Protein AF-A0AA38CTS1-F1 (afdb_monomer)

Organism: NCBI:txid1930061

Structure (mmCIF, N/CA/C/O backbone):
data_AF-A0AA38CTS1-F1
#
_entry.id   AF-A0AA38CTS1-F1
#
loop_
_atom_site.group_PDB
_atom_site.id
_atom_site.type_symbol
_atom_site.label_atom_id
_atom_site.label_alt_id
_atom_site.label_comp_id
_atom_site.label_asym_id
_atom_site.label_entity_id
_atom_site.label_seq_id
_atom_site.pdbx_PDB_ins_code
_atom_site.Cartn_x
_atom_site.Cartn_y
_atom_site.Cartn_z
_atom_site.occupancy
_atom_site.B_iso_or_equiv
_atom_site.auth_seq_id
_atom_site.auth_comp_id
_atom_site.auth_asym_id
_atom_site.auth_atom_id
_atom_site.pdbx_PDB_model_num
ATOM 1 N N . MET A 1 1 ? 9.217 -15.778 -3.874 1.00 86.75 1 MET A N 1
ATOM 2 C CA . MET A 1 1 ? 8.413 -16.528 -4.868 1.00 86.75 1 MET A CA 1
ATOM 3 C C . MET A 1 1 ? 8.295 -18.004 -4.497 1.00 86.75 1 MET A C 1
ATOM 5 O O . MET A 1 1 ? 7.186 -18.413 -4.206 1.00 86.75 1 MET A O 1
ATOM 9 N N . ILE A 1 2 ? 9.388 -18.784 -4.421 1.00 92.94 2 ILE A N 1
ATOM 10 C CA . ILE A 1 2 ? 9.313 -20.224 -4.061 1.00 92.94 2 ILE A CA 1
ATOM 11 C C . ILE A 1 2 ? 8.673 -20.450 -2.687 1.00 92.94 2 ILE A C 1
ATOM 13 O O . ILE A 1 2 ? 7.754 -21.249 -2.575 1.00 92.94 2 ILE A O 1
ATOM 17 N N . ALA A 1 3 ? 9.083 -19.683 -1.672 1.00 90.88 3 ALA A N 1
ATOM 18 C CA . ALA A 1 3 ? 8.465 -19.744 -0.345 1.00 90.88 3 ALA A CA 1
ATOM 19 C C . ALA A 1 3 ? 6.956 -19.429 -0.368 1.00 90.88 3 ALA A C 1
ATOM 21 O O . ALA A 1 3 ? 6.224 -19.900 0.478 1.00 90.88 3 ALA A O 1
ATOM 22 N N . PHE A 1 4 ? 6.460 -18.697 -1.369 1.00 90.12 4 PHE A N 1
ATOM 23 C CA . PHE A 1 4 ? 5.028 -18.426 -1.552 1.00 90.12 4 PHE A CA 1
ATOM 24 C C . PHE A 1 4 ? 4.331 -19.479 -2.441 1.00 90.12 4 PHE A C 1
ATOM 26 O O . PHE A 1 4 ? 3.241 -19.238 -2.947 1.00 90.12 4 PHE A O 1
ATOM 33 N N . GLY A 1 5 ? 4.969 -20.629 -2.687 1.00 91.31 5 GLY A N 1
ATOM 34 C CA . GLY A 1 5 ? 4.401 -21.755 -3.437 1.00 91.31 5 GLY A CA 1
ATOM 35 C C . GLY A 1 5 ? 4.641 -21.739 -4.951 1.00 91.31 5 GLY A C 1
ATOM 36 O O . GLY A 1 5 ? 4.197 -22.652 -5.643 1.00 91.31 5 GLY A O 1
ATOM 37 N N . ALA A 1 6 ? 5.353 -20.747 -5.499 1.00 94.19 6 ALA A N 1
ATOM 38 C CA . ALA A 1 6 ? 5.656 -20.725 -6.931 1.00 94.19 6 ALA A CA 1
ATOM 39 C C . ALA A 1 6 ? 6.706 -21.785 -7.304 1.00 94.19 6 ALA A C 1
ATOM 41 O O . ALA A 1 6 ? 7.784 -21.855 -6.710 1.00 94.19 6 ALA A O 1
ATOM 42 N N . THR A 1 7 ? 6.439 -22.561 -8.352 1.00 95.75 7 THR A N 1
ATOM 43 C CA . THR A 1 7 ? 7.409 -23.530 -8.877 1.00 95.75 7 THR A CA 1
ATOM 44 C C . THR A 1 7 ? 8.543 -22.830 -9.641 1.00 95.75 7 THR A C 1
ATOM 46 O O . THR A 1 7 ? 8.331 -21.777 -10.253 1.00 95.75 7 THR A O 1
ATOM 49 N N . PRO A 1 8 ? 9.750 -23.425 -9.711 1.00 96.25 8 PRO A N 1
ATOM 50 C CA . PRO A 1 8 ? 10.845 -22.880 -10.515 1.00 96.25 8 PRO A CA 1
ATOM 51 C C . PRO A 1 8 ? 10.484 -22.674 -11.993 1.00 96.25 8 PRO A C 1
ATOM 53 O O . PRO A 1 8 ? 10.958 -21.730 -12.622 1.00 96.25 8 PRO A O 1
ATOM 56 N N . THR A 1 9 ? 9.634 -23.537 -12.556 1.00 97.62 9 THR A N 1
ATOM 57 C CA . THR A 1 9 ? 9.163 -23.410 -13.941 1.00 97.62 9 THR A CA 1
ATOM 58 C C . THR A 1 9 ? 8.257 -22.197 -14.113 1.00 97.62 9 THR A C 1
ATOM 60 O O . THR A 1 9 ? 8.511 -21.401 -15.009 1.00 97.62 9 THR A O 1
ATOM 63 N N . GLN A 1 10 ? 7.286 -21.979 -13.218 1.00 96.56 10 GLN A N 1
ATOM 64 C CA . GLN A 1 10 ? 6.448 -20.774 -13.262 1.00 96.56 10 GLN A CA 1
ATOM 65 C C . GLN A 1 10 ? 7.288 -19.495 -13.182 1.00 96.56 10 GLN A C 1
ATOM 67 O O . GLN A 1 10 ? 7.040 -18.555 -13.932 1.00 96.56 10 GLN A O 1
ATOM 72 N N . ILE A 1 11 ? 8.312 -19.470 -12.324 1.00 96.12 11 ILE A N 1
ATOM 73 C CA . ILE A 1 11 ? 9.208 -18.314 -12.200 1.00 96.12 11 ILE A CA 1
ATOM 74 C C . ILE A 1 11 ? 9.957 -18.073 -13.516 1.00 96.12 11 ILE A C 1
ATOM 76 O O . ILE A 1 11 ? 9.912 -16.965 -14.036 1.00 96.12 11 ILE A O 1
ATOM 80 N N . ARG A 1 12 ? 10.598 -19.097 -14.092 1.00 95.56 12 ARG A N 1
ATOM 81 C CA . ARG A 1 12 ? 11.347 -18.950 -15.355 1.00 95.56 12 ARG A CA 1
ATOM 82 C C . ARG A 1 12 ? 10.470 -18.515 -16.528 1.00 95.56 12 ARG A C 1
ATOM 84 O O . ARG A 1 12 ? 10.938 -17.777 -17.387 1.00 95.56 12 ARG A O 1
ATOM 91 N N . THR A 1 13 ? 9.225 -18.980 -16.577 1.00 95.75 13 THR A N 1
ATOM 92 C CA . THR A 1 13 ? 8.314 -18.691 -17.689 1.00 95.75 13 THR A CA 1
ATOM 93 C C . THR A 1 13 ? 7.630 -17.332 -17.551 1.00 95.75 13 THR A C 1
ATOM 95 O O . THR A 1 13 ? 7.391 -16.673 -18.560 1.00 95.75 13 THR A O 1
ATOM 98 N N . HIS A 1 14 ? 7.306 -16.899 -16.328 1.00 94.75 14 HIS A N 1
ATOM 99 C CA . HIS A 1 14 ? 6.425 -15.744 -16.111 1.00 94.75 14 HIS A CA 1
ATOM 100 C C . HIS A 1 14 ? 7.088 -14.545 -15.425 1.00 94.75 14 HIS A C 1
ATOM 102 O O . HIS A 1 14 ? 6.541 -13.446 -15.499 1.00 94.75 14 HIS A O 1
ATOM 108 N N . LEU A 1 15 ? 8.250 -14.707 -14.782 1.00 95.38 15 LEU A N 1
ATOM 109 C CA . LEU A 1 15 ? 8.948 -13.612 -14.109 1.00 95.38 15 LEU A CA 1
ATOM 110 C C . LEU A 1 15 ? 10.153 -13.147 -14.929 1.00 95.38 15 LEU A C 1
ATOM 112 O O . LEU A 1 15 ? 11.099 -13.893 -15.160 1.00 95.38 15 LEU A O 1
ATOM 116 N N . THR A 1 16 ? 10.150 -11.872 -15.309 1.00 95.38 16 THR A N 1
ATOM 117 C CA . THR A 1 16 ? 11.357 -11.171 -15.762 1.00 95.38 16 THR A CA 1
ATOM 118 C C . THR A 1 16 ? 11.847 -10.296 -14.612 1.00 95.38 16 THR A C 1
ATOM 120 O O . THR A 1 16 ? 11.123 -9.407 -14.174 1.00 95.38 16 THR A O 1
ATOM 123 N N . TYR A 1 17 ? 13.053 -10.562 -14.108 1.00 94.81 17 TYR A N 1
ATOM 124 C CA . TYR A 1 17 ? 13.694 -9.761 -13.064 1.00 94.81 17 TYR A CA 1
ATOM 125 C C . TYR A 1 17 ? 14.844 -8.956 -13.669 1.00 94.81 17 TYR A C 1
ATOM 127 O O . TYR A 1 17 ? 15.691 -9.516 -14.364 1.00 94.81 17 TYR A O 1
ATOM 135 N N . ILE A 1 18 ? 14.860 -7.651 -13.407 1.00 92.56 18 ILE A N 1
ATOM 136 C CA . ILE A 1 18 ? 15.876 -6.715 -13.894 1.00 92.56 18 ILE A CA 1
ATOM 137 C C . ILE A 1 18 ? 16.345 -5.894 -12.698 1.00 92.56 18 ILE A C 1
ATOM 139 O O . ILE A 1 18 ? 15.523 -5.366 -11.952 1.00 92.56 18 ILE A O 1
ATOM 143 N N . ARG A 1 19 ? 17.664 -5.792 -12.523 1.00 91.12 19 ARG A N 1
ATOM 144 C CA . ARG A 1 19 ? 18.303 -4.924 -11.532 1.00 91.12 19 ARG A CA 1
ATOM 145 C C . ARG A 1 19 ? 19.107 -3.864 -12.287 1.00 91.12 19 ARG A C 1
ATOM 147 O O . ARG A 1 19 ? 20.246 -4.148 -12.641 1.00 91.12 19 ARG A O 1
ATOM 154 N N . PRO A 1 20 ? 18.517 -2.701 -12.601 1.00 85.94 20 PRO A N 1
ATOM 155 C CA . PRO A 1 20 ? 19.258 -1.636 -13.259 1.00 85.94 20 PRO A CA 1
ATOM 156 C C . PRO A 1 20 ? 20.294 -1.056 -12.291 1.00 85.94 20 PRO A C 1
ATOM 158 O O . PRO A 1 20 ? 19.985 -0.805 -11.126 1.00 85.94 20 PRO A O 1
ATOM 161 N N . GLU A 1 21 ? 21.517 -0.846 -12.771 1.00 86.06 21 GLU A N 1
ATOM 162 C CA . GLU A 1 21 ? 22.600 -0.190 -12.016 1.00 86.06 21 GLU A CA 1
ATOM 163 C C . GLU A 1 21 ? 22.803 1.272 -12.447 1.00 86.06 21 GLU A C 1
ATOM 165 O O . GLU A 1 21 ? 23.558 2.017 -11.830 1.00 86.06 21 GLU A O 1
ATOM 170 N N . SER A 1 22 ? 22.136 1.699 -13.520 1.00 87.44 22 SER A N 1
ATOM 171 C CA . SER A 1 22 ? 22.263 3.022 -14.131 1.00 87.44 22 SER A CA 1
ATOM 172 C C . SER A 1 22 ? 20.936 3.466 -14.740 1.00 87.44 22 SER A C 1
ATOM 174 O O . SER A 1 22 ? 20.000 2.675 -14.867 1.00 87.44 22 SER A O 1
ATOM 176 N N . SER A 1 23 ? 20.856 4.743 -15.126 1.00 87.69 23 SER A N 1
ATOM 177 C CA . SER A 1 23 ? 19.696 5.281 -15.839 1.00 87.69 23 SER A CA 1
ATOM 178 C C . SER A 1 23 ? 19.356 4.423 -17.067 1.00 87.69 23 SER A C 1
ATOM 180 O O . SER A 1 23 ? 20.262 4.124 -17.847 1.00 87.69 23 SER A O 1
ATOM 182 N N . PRO A 1 24 ? 18.068 4.121 -17.334 1.00 85.44 24 PRO A N 1
ATOM 183 C CA . PRO A 1 24 ? 17.653 3.434 -18.562 1.00 85.44 24 PRO A CA 1
ATOM 184 C C . PRO A 1 24 ? 17.958 4.235 -19.841 1.00 85.44 24 PRO A C 1
ATOM 186 O O . PRO A 1 24 ? 17.848 3.706 -20.945 1.00 85.44 24 PRO A O 1
ATOM 189 N N . TYR A 1 25 ? 18.328 5.511 -19.695 1.00 84.94 25 TYR A N 1
ATOM 190 C CA . TYR A 1 25 ? 18.724 6.400 -20.787 1.00 84.94 25 TYR A CA 1
ATOM 191 C C . TYR A 1 25 ? 20.231 6.625 -20.881 1.00 84.94 25 TYR A C 1
ATOM 193 O O . TYR A 1 25 ? 20.682 7.400 -21.722 1.00 84.94 25 TYR A O 1
ATOM 201 N N . ALA A 1 26 ? 21.025 5.947 -20.050 1.00 87.62 26 ALA A N 1
ATOM 202 C CA . ALA A 1 26 ? 22.451 5.847 -20.304 1.00 87.62 26 ALA A CA 1
ATOM 203 C C . ALA A 1 26 ? 22.671 5.161 -21.661 1.00 87.62 26 ALA A C 1
ATOM 205 O O . ALA A 1 26 ? 21.968 4.209 -22.005 1.00 87.62 26 ALA A O 1
ATOM 206 N N . PHE A 1 27 ? 23.662 5.621 -22.427 1.00 87.50 27 PHE A N 1
ATOM 207 C CA . PHE A 1 27 ? 23.950 5.089 -23.765 1.00 87.50 27 PHE A CA 1
ATOM 208 C C . PHE A 1 27 ? 24.131 3.560 -23.770 1.00 87.50 27 PHE A C 1
ATOM 210 O O . PHE A 1 27 ? 23.666 2.880 -24.680 1.00 87.50 27 PHE A O 1
ATOM 217 N N . THR A 1 28 ? 24.750 3.017 -22.719 1.00 89.38 28 THR A N 1
ATOM 218 C CA . THR A 1 28 ? 24.963 1.574 -22.537 1.00 89.38 28 THR A CA 1
ATOM 219 C C . THR A 1 28 ? 23.671 0.798 -22.273 1.00 89.38 28 THR A C 1
ATOM 221 O O . THR A 1 28 ? 23.566 -0.356 -22.678 1.00 89.38 28 THR A O 1
ATOM 224 N N . GLU A 1 29 ? 22.676 1.427 -21.644 1.00 91.06 29 GLU A N 1
ATOM 225 C CA . GLU A 1 29 ? 21.404 0.799 -21.259 1.00 91.06 29 GLU A CA 1
ATOM 226 C C . GLU A 1 29 ? 20.303 0.983 -22.311 1.00 91.06 29 GLU A C 1
ATOM 228 O O 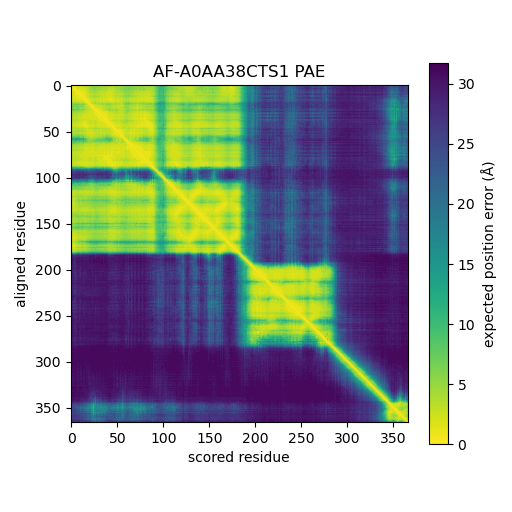. GLU A 1 29 ? 19.347 0.205 -22.354 1.00 91.06 29 GLU A O 1
ATOM 233 N N . ALA A 1 30 ? 20.435 1.975 -23.198 1.00 88.50 30 ALA A N 1
ATOM 234 C CA . ALA A 1 30 ? 19.410 2.328 -24.177 1.00 88.50 30 ALA A CA 1
ATOM 235 C C . ALA A 1 30 ? 18.930 1.138 -25.044 1.00 88.50 30 ALA A C 1
ATOM 237 O O . ALA A 1 30 ? 17.712 0.993 -25.213 1.00 88.50 30 ALA A O 1
ATOM 238 N N . PRO A 1 31 ? 19.800 0.230 -25.545 1.00 91.94 31 PRO A N 1
ATOM 239 C CA . PRO A 1 31 ? 19.341 -0.949 -26.282 1.00 91.94 31 PRO A CA 1
ATOM 240 C C . PRO A 1 31 ? 18.514 -1.911 -25.418 1.00 91.94 31 PRO A C 1
ATOM 242 O O . PRO A 1 31 ? 17.471 -2.401 -25.857 1.00 91.94 31 PRO A O 1
ATOM 245 N N . ALA A 1 32 ? 18.943 -2.164 -24.178 1.00 92.25 32 ALA A N 1
ATOM 246 C CA . ALA A 1 32 ? 18.231 -3.040 -23.249 1.00 92.25 32 ALA A CA 1
ATOM 247 C C . ALA A 1 32 ? 16.870 -2.446 -22.860 1.00 92.25 32 ALA A C 1
ATOM 249 O O . ALA A 1 32 ? 15.860 -3.155 -22.851 1.00 92.25 32 ALA A O 1
ATOM 250 N N . TRP A 1 33 ? 16.822 -1.134 -22.629 1.00 93.44 33 TRP A N 1
ATOM 251 C CA . TRP A 1 33 ? 15.591 -0.405 -22.354 1.00 93.44 33 TRP A CA 1
ATOM 252 C C . TRP A 1 33 ? 14.613 -0.450 -23.532 1.00 93.44 33 TRP A C 1
ATOM 254 O O . TRP A 1 33 ? 13.444 -0.798 -23.355 1.00 93.44 33 TRP A O 1
ATOM 264 N N . LYS A 1 34 ? 15.092 -0.196 -24.757 1.00 93.94 34 LYS A N 1
ATOM 265 C CA . LYS A 1 34 ? 14.292 -0.311 -25.987 1.00 93.94 34 LYS A CA 1
ATOM 266 C C . LYS A 1 34 ? 13.715 -1.719 -26.149 1.00 93.94 34 LYS A C 1
ATOM 268 O O . LYS A 1 34 ? 12.523 -1.865 -26.418 1.00 93.94 34 LYS A O 1
ATOM 273 N N . ASN A 1 35 ? 14.532 -2.748 -25.928 1.00 94.25 35 ASN A N 1
ATOM 274 C CA . ASN A 1 35 ? 14.098 -4.144 -25.993 1.00 94.25 35 ASN A CA 1
ATOM 275 C C . ASN A 1 35 ? 13.053 -4.479 -24.923 1.00 94.25 35 ASN A C 1
ATOM 277 O O . ASN A 1 35 ? 12.093 -5.194 -25.207 1.00 94.25 35 ASN A O 1
ATOM 281 N N . LEU A 1 36 ? 13.198 -3.950 -23.705 1.00 94.25 36 LEU A N 1
ATOM 282 C CA . LEU A 1 36 ? 12.212 -4.129 -22.641 1.00 94.25 36 LEU A CA 1
ATOM 283 C C . LEU A 1 36 ? 10.866 -3.488 -23.005 1.00 94.25 36 LEU A C 1
ATOM 285 O O . LEU A 1 36 ? 9.827 -4.130 -22.857 1.00 94.25 36 LEU A O 1
ATOM 289 N N . LEU A 1 37 ? 10.885 -2.255 -23.520 1.00 95.81 37 LEU A N 1
ATOM 290 C CA . LEU A 1 37 ? 9.682 -1.523 -23.925 1.00 95.81 37 LEU A CA 1
ATOM 291 C C . LEU A 1 37 ? 8.959 -2.153 -25.124 1.00 95.81 37 LEU A C 1
ATOM 293 O O . LEU A 1 37 ? 7.770 -1.902 -25.308 1.00 95.81 37 LEU A O 1
ATOM 297 N N . ALA A 1 38 ? 9.648 -2.962 -25.932 1.00 96.19 38 ALA A N 1
ATOM 298 C CA . ALA A 1 38 ? 9.055 -3.686 -27.056 1.00 96.19 38 ALA A CA 1
ATOM 299 C C . ALA A 1 38 ? 8.282 -4.953 -26.636 1.00 96.19 38 ALA A C 1
ATOM 301 O O . ALA A 1 38 ? 7.599 -5.563 -27.460 1.00 96.19 38 ALA A O 1
ATOM 302 N N . ARG A 1 39 ? 8.384 -5.371 -25.369 1.00 95.62 39 ARG A N 1
ATOM 303 C CA . ARG A 1 39 ? 7.691 -6.549 -24.831 1.00 95.62 39 ARG A CA 1
ATOM 304 C C . ARG A 1 39 ? 6.365 -6.161 -24.186 1.00 95.62 39 ARG A C 1
ATOM 306 O O . ARG A 1 39 ? 6.176 -5.031 -23.750 1.00 95.62 39 ARG A O 1
ATOM 313 N N . THR A 1 40 ? 5.462 -7.129 -24.061 1.00 96.56 40 THR A N 1
ATOM 314 C CA . THR A 1 40 ? 4.216 -6.970 -23.302 1.00 96.56 40 THR A CA 1
ATOM 315 C C . THR A 1 40 ? 4.328 -7.593 -21.919 1.00 96.56 40 THR A C 1
ATOM 317 O O . THR A 1 40 ? 4.836 -8.708 -21.787 1.00 96.56 40 THR A O 1
ATOM 320 N N . PHE A 1 41 ? 3.779 -6.919 -20.913 1.00 97.19 41 PHE A N 1
ATOM 321 C CA . PHE A 1 41 ? 3.660 -7.442 -19.553 1.00 97.19 41 PHE A CA 1
ATOM 322 C C . PHE A 1 41 ? 2.257 -7.171 -19.014 1.00 97.19 41 PHE A C 1
ATOM 324 O O . PHE A 1 41 ? 1.624 -6.188 -19.384 1.00 97.19 41 PHE A O 1
ATOM 331 N N . THR A 1 42 ? 1.777 -8.028 -18.116 1.00 97.38 42 THR A N 1
ATOM 332 C CA . THR A 1 42 ? 0.508 -7.788 -17.411 1.00 97.38 42 THR A CA 1
ATOM 333 C C . THR A 1 42 ? 0.707 -6.806 -16.258 1.00 97.38 42 THR A C 1
ATOM 335 O O . THR A 1 42 ? -0.104 -5.907 -16.048 1.00 97.38 42 THR A O 1
ATOM 338 N N . VAL A 1 43 ? 1.811 -6.962 -15.522 1.00 97.56 43 VAL A N 1
ATOM 339 C CA . VAL A 1 43 ? 2.180 -6.129 -14.374 1.00 97.56 43 VAL A CA 1
ATOM 340 C C . VAL A 1 43 ? 3.679 -5.856 -14.417 1.00 97.56 43 VAL A C 1
ATOM 342 O O . VAL A 1 43 ? 4.465 -6.760 -14.698 1.00 97.56 43 VAL A O 1
ATOM 345 N N . VAL A 1 44 ? 4.070 -4.622 -14.110 1.00 97.69 44 VAL A N 1
ATOM 346 C CA . VAL A 1 44 ? 5.460 -4.221 -13.861 1.00 97.69 44 VAL A CA 1
ATOM 347 C C . VAL A 1 44 ? 5.534 -3.640 -12.456 1.00 97.69 44 VAL A C 1
ATOM 349 O O . VAL A 1 44 ? 4.740 -2.770 -12.112 1.00 97.69 44 VAL A O 1
ATOM 352 N N . VAL A 1 45 ? 6.483 -4.106 -11.646 1.00 97.00 45 VAL A N 1
ATOM 353 C CA . VAL A 1 45 ? 6.712 -3.598 -10.286 1.00 97.00 45 VAL A CA 1
ATOM 354 C C . VAL A 1 45 ? 8.045 -2.860 -10.260 1.00 97.00 45 VAL A C 1
ATOM 356 O O . VAL A 1 45 ? 9.080 -3.456 -10.546 1.00 97.00 45 VAL A O 1
ATOM 359 N N . LEU A 1 46 ? 8.014 -1.570 -9.929 1.00 94.94 46 LEU A N 1
ATOM 360 C CA . LEU A 1 46 ? 9.205 -0.773 -9.642 1.00 94.94 46 LEU A CA 1
ATOM 361 C C . LEU A 1 46 ? 9.407 -0.740 -8.126 1.00 94.94 46 LEU A C 1
ATOM 363 O O . LEU A 1 46 ? 8.714 -0.013 -7.410 1.00 94.94 46 LEU A O 1
ATOM 367 N N . ASP A 1 47 ? 10.329 -1.577 -7.661 1.00 92.38 47 ASP A N 1
ATOM 368 C CA . ASP A 1 47 ? 10.644 -1.774 -6.248 1.00 92.38 47 ASP A CA 1
ATOM 369 C C . ASP A 1 47 ? 11.707 -0.769 -5.785 1.00 92.38 47 ASP A C 1
ATOM 371 O O . ASP A 1 47 ? 12.902 -1.041 -5.864 1.00 92.38 47 ASP A O 1
ATOM 375 N N . GLY A 1 48 ? 11.266 0.432 -5.396 1.00 89.38 48 GLY A N 1
ATOM 376 C CA . GLY A 1 48 ? 12.149 1.520 -4.967 1.00 89.38 48 GLY A CA 1
ATOM 377 C C . GLY A 1 48 ? 12.076 2.751 -5.869 1.00 89.38 48 GLY A C 1
ATOM 378 O O . GLY A 1 48 ? 12.959 3.013 -6.683 1.00 89.38 48 GLY A O 1
ATOM 379 N N . VAL A 1 49 ? 11.035 3.570 -5.692 1.00 90.00 49 VAL A N 1
ATOM 380 C CA . VAL A 1 49 ? 10.884 4.852 -6.411 1.00 90.00 49 VAL A CA 1
ATOM 381 C C . VAL A 1 49 ? 12.033 5.820 -6.116 1.00 90.00 49 VAL A C 1
ATOM 383 O O . VAL A 1 49 ? 12.510 6.504 -7.017 1.00 90.00 49 VAL A O 1
ATOM 386 N N . THR A 1 50 ? 12.477 5.895 -4.861 1.00 86.06 50 THR A N 1
ATOM 387 C CA . THR A 1 50 ? 13.560 6.798 -4.440 1.00 86.06 50 THR A CA 1
ATOM 388 C C . THR A 1 50 ? 14.880 6.462 -5.129 1.00 86.06 50 THR A C 1
ATOM 390 O O . THR A 1 50 ? 15.526 7.361 -5.665 1.00 86.06 50 THR A O 1
ATOM 393 N N . ASP A 1 51 ? 15.244 5.181 -5.179 1.00 88.25 51 ASP A N 1
ATOM 394 C CA . ASP A 1 51 ? 16.481 4.738 -5.827 1.00 88.25 51 ASP A CA 1
ATOM 395 C C . ASP A 1 51 ? 16.399 4.920 -7.347 1.00 88.25 51 ASP A C 1
ATOM 397 O O . ASP A 1 51 ? 17.342 5.411 -7.969 1.00 88.25 51 ASP A O 1
ATOM 401 N N . ALA A 1 52 ? 15.237 4.631 -7.942 1.00 89.88 52 ALA A N 1
ATOM 402 C CA . ALA A 1 52 ? 14.995 4.857 -9.365 1.00 89.88 52 ALA A CA 1
ATOM 403 C C . ALA A 1 52 ? 15.082 6.344 -9.759 1.00 89.88 52 ALA A C 1
ATOM 405 O O . ALA A 1 52 ? 15.595 6.659 -10.832 1.00 89.88 52 ALA A O 1
ATOM 406 N N . LEU A 1 53 ? 14.612 7.262 -8.905 1.00 89.12 53 LEU A N 1
ATOM 407 C CA . LEU A 1 53 ? 14.797 8.707 -9.095 1.00 89.12 53 LEU A CA 1
ATOM 408 C C . LEU A 1 53 ? 16.284 9.083 -9.034 1.00 89.12 53 LEU A C 1
ATOM 410 O O . LEU A 1 53 ? 16.757 9.827 -9.890 1.00 89.12 53 LEU A O 1
ATOM 414 N N . GLY A 1 54 ? 17.034 8.519 -8.082 1.00 88.12 54 GLY A N 1
ATOM 415 C CA . GLY A 1 54 ? 18.479 8.728 -7.967 1.00 88.12 54 GLY A CA 1
ATOM 416 C C . GLY A 1 54 ? 19.246 8.288 -9.217 1.00 88.12 54 GLY A C 1
ATOM 417 O O . GLY A 1 54 ? 20.051 9.055 -9.742 1.00 88.12 54 GLY A O 1
ATOM 418 N N . GLN A 1 55 ? 18.937 7.106 -9.761 1.00 87.88 55 GLN A N 1
ATOM 419 C CA . GLN A 1 55 ? 19.514 6.628 -11.029 1.00 87.88 55 GLN A CA 1
ATOM 420 C C . GLN A 1 55 ? 19.174 7.538 -12.214 1.00 87.88 55 GLN A C 1
ATOM 422 O O . GLN A 1 55 ? 19.929 7.601 -13.181 1.00 87.88 55 GLN A O 1
ATOM 427 N N . PHE A 1 56 ? 18.052 8.253 -12.138 1.00 84.75 56 PHE A N 1
ATOM 428 C CA . PHE A 1 56 ? 17.619 9.217 -13.143 1.00 84.75 56 PHE A CA 1
ATOM 429 C C . PHE A 1 56 ? 18.267 10.601 -13.002 1.00 84.75 56 PHE A C 1
ATOM 431 O O . PHE A 1 56 ? 18.012 11.475 -13.826 1.00 84.75 56 PHE A O 1
ATOM 438 N N . GLY A 1 57 ? 19.057 10.828 -11.947 1.00 84.12 57 GLY A N 1
ATOM 439 C CA . GLY A 1 57 ? 19.556 12.157 -11.590 1.00 84.12 57 GLY A CA 1
ATOM 440 C C . GLY A 1 57 ? 18.459 13.116 -11.111 1.00 84.12 57 GLY A C 1
ATOM 441 O O . GLY A 1 57 ? 18.663 14.325 -11.127 1.00 84.12 57 GLY A O 1
ATOM 442 N N . ALA A 1 58 ? 17.297 12.592 -10.712 1.00 83.19 58 ALA A N 1
ATOM 443 C CA . ALA A 1 58 ? 16.133 13.366 -10.297 1.00 83.19 58 ALA A CA 1
ATOM 444 C C . ALA A 1 58 ? 16.116 13.602 -8.778 1.00 83.19 58 ALA A C 1
ATOM 446 O O . ALA A 1 58 ? 16.336 12.684 -7.980 1.00 83.19 58 ALA A O 1
ATOM 447 N N . GLY A 1 59 ? 15.776 14.823 -8.361 1.00 78.56 59 GLY A N 1
ATOM 448 C CA . GLY A 1 59 ? 15.558 15.156 -6.959 1.00 78.56 59 GLY A CA 1
ATOM 449 C C . GLY A 1 59 ? 14.326 14.453 -6.377 1.00 78.56 59 GLY A C 1
ATOM 450 O O . GLY A 1 59 ? 13.232 14.484 -6.933 1.00 78.56 59 GLY A O 1
ATOM 451 N N . THR A 1 60 ? 14.458 13.863 -5.187 1.00 73.38 60 THR A N 1
ATOM 452 C CA . THR A 1 60 ? 13.365 13.119 -4.519 1.00 73.38 60 THR A CA 1
ATOM 453 C C . THR A 1 60 ? 12.290 14.015 -3.892 1.00 73.38 60 THR A C 1
ATOM 455 O O . THR A 1 60 ? 11.247 13.526 -3.446 1.00 73.38 60 THR A O 1
ATOM 458 N N . LYS A 1 61 ? 12.540 15.329 -3.849 1.00 75.88 61 LYS A N 1
ATOM 459 C CA . LYS A 1 61 ? 11.634 16.367 -3.333 1.00 75.88 61 LYS A CA 1
ATOM 460 C C . LYS A 1 61 ? 11.225 17.389 -4.396 1.00 75.88 61 LYS A C 1
ATOM 462 O O . LYS A 1 61 ? 10.305 18.162 -4.137 1.00 75.88 61 LYS A O 1
ATOM 467 N N . GLU A 1 62 ? 11.870 17.361 -5.560 1.00 80.50 62 GLU A N 1
ATOM 468 C CA . GLU A 1 62 ? 11.646 18.312 -6.642 1.00 80.50 62 GLU A CA 1
ATOM 469 C C . GLU A 1 62 ? 10.487 17.828 -7.513 1.00 80.50 62 GLU A C 1
ATOM 471 O O . GLU A 1 62 ? 10.549 16.787 -8.170 1.00 80.50 62 GLU A O 1
ATOM 476 N N . ASN A 1 63 ? 9.380 18.567 -7.483 1.00 82.00 63 ASN A N 1
ATOM 477 C CA . ASN A 1 63 ? 8.135 18.141 -8.122 1.00 82.00 63 ASN A CA 1
ATOM 478 C C . ASN A 1 63 ? 8.269 17.985 -9.642 1.00 82.00 63 ASN A C 1
ATOM 480 O O . ASN A 1 63 ? 7.676 17.068 -10.214 1.00 82.00 63 ASN A O 1
ATOM 484 N N . ASP A 1 64 ? 9.048 18.858 -10.279 1.00 84.94 64 ASP A N 1
ATOM 485 C CA . ASP A 1 64 ? 9.259 18.844 -11.727 1.00 84.94 64 ASP A CA 1
ATOM 486 C C . ASP A 1 64 ? 10.112 17.650 -12.164 1.00 84.94 64 ASP A C 1
ATOM 488 O O . ASP A 1 64 ? 9.778 16.985 -13.152 1.00 84.94 64 ASP A O 1
ATOM 492 N N . ASP A 1 65 ? 11.136 17.303 -11.383 1.00 87.19 65 ASP A N 1
ATOM 493 C CA . ASP A 1 65 ? 11.960 16.114 -11.603 1.00 87.19 65 ASP A CA 1
ATOM 494 C C . ASP A 1 65 ? 11.130 14.838 -11.452 1.00 87.19 65 ASP A C 1
ATOM 496 O O . ASP A 1 65 ? 11.141 13.974 -12.330 1.00 87.19 65 ASP A O 1
ATOM 500 N N . ILE A 1 66 ? 10.325 14.749 -10.387 1.00 87.56 66 ILE A N 1
ATOM 501 C CA . ILE A 1 66 ? 9.413 13.622 -10.152 1.00 87.56 66 ILE A CA 1
ATOM 502 C C . ILE A 1 66 ? 8.420 13.486 -11.309 1.00 87.56 66 ILE A C 1
ATOM 504 O O . ILE A 1 66 ? 8.183 12.380 -11.799 1.00 87.56 66 ILE A O 1
ATOM 508 N N . ALA A 1 67 ? 7.833 14.593 -11.768 1.00 88.44 67 ALA A N 1
ATOM 509 C CA . ALA A 1 67 ? 6.891 14.576 -12.879 1.00 88.44 67 ALA A CA 1
ATOM 510 C C . ALA A 1 67 ? 7.567 14.166 -14.198 1.00 88.44 67 ALA A C 1
ATOM 512 O O . ALA A 1 67 ? 6.968 13.445 -15.000 1.00 88.44 67 ALA A O 1
ATOM 513 N N . THR A 1 68 ? 8.801 14.612 -14.435 1.00 90.44 68 THR A N 1
ATOM 514 C CA . THR A 1 68 ? 9.596 14.256 -15.618 1.00 90.44 68 THR A CA 1
ATOM 515 C C . THR A 1 68 ? 9.949 12.776 -15.607 1.00 90.44 68 THR A C 1
ATOM 517 O O . THR A 1 68 ? 9.598 12.063 -16.550 1.00 90.44 68 THR A O 1
ATOM 520 N N . TRP A 1 69 ? 10.517 12.285 -14.507 1.00 92.25 69 TRP A N 1
ATOM 521 C CA . TRP A 1 69 ? 10.818 10.872 -14.306 1.00 92.25 69 TRP A CA 1
ATOM 522 C C . TRP A 1 69 ? 9.570 9.995 -14.448 1.00 92.25 69 TRP A C 1
ATOM 524 O O . TRP A 1 69 ? 9.589 9.006 -15.179 1.00 92.25 69 TRP A O 1
ATOM 534 N N . HIS A 1 70 ? 8.444 10.382 -13.837 1.00 92.81 70 HIS A N 1
ATOM 535 C CA . HIS A 1 70 ? 7.204 9.608 -13.910 1.00 92.81 70 HIS A CA 1
ATOM 536 C C . HIS A 1 70 ? 6.695 9.455 -15.354 1.00 92.81 70 HIS A C 1
ATOM 538 O O . HIS A 1 70 ? 6.168 8.405 -15.731 1.00 92.81 70 HIS A O 1
ATOM 544 N N . ARG A 1 71 ? 6.824 10.504 -16.180 1.00 91.88 71 ARG A N 1
ATOM 545 C CA . ARG A 1 71 ? 6.470 10.441 -17.609 1.00 91.88 71 ARG A CA 1
ATOM 546 C C . ARG A 1 71 ? 7.440 9.556 -18.386 1.00 91.88 71 ARG A C 1
ATOM 548 O O . ARG A 1 71 ? 6.989 8.773 -19.216 1.00 91.88 71 ARG A O 1
ATOM 555 N N . ALA A 1 72 ? 8.733 9.693 -18.112 1.00 92.25 72 ALA A N 1
ATOM 556 C CA . ALA A 1 72 ? 9.784 9.014 -18.850 1.00 92.25 72 ALA A CA 1
ATOM 557 C C . ALA A 1 72 ? 9.836 7.508 -18.544 1.00 92.25 72 ALA A C 1
ATOM 559 O O . ALA A 1 72 ? 9.998 6.704 -19.452 1.00 92.25 72 ALA A O 1
ATOM 560 N N . VAL A 1 73 ? 9.629 7.104 -17.288 1.00 93.94 73 VAL A N 1
ATOM 561 C CA . VAL A 1 73 ? 9.822 5.711 -16.862 1.00 93.94 73 VAL A CA 1
ATOM 562 C C . VAL A 1 73 ? 8.481 4.991 -16.615 1.00 93.94 73 VAL A C 1
ATOM 564 O O . VAL A 1 73 ? 8.058 4.255 -17.510 1.00 93.94 73 VAL A O 1
ATOM 567 N N . PRO A 1 74 ? 7.744 5.195 -15.497 1.00 94.94 74 PRO A N 1
ATOM 568 C CA . PRO A 1 74 ? 6.479 4.495 -15.241 1.00 94.94 74 PRO A CA 1
ATOM 569 C C . PRO A 1 74 ? 5.449 4.604 -16.367 1.00 94.94 74 PRO A C 1
ATOM 571 O O . PRO A 1 74 ? 4.868 3.605 -16.790 1.00 94.94 74 PRO A O 1
ATOM 574 N N . ARG A 1 75 ? 5.211 5.815 -16.880 1.00 95.00 75 ARG A N 1
ATOM 575 C CA . ARG A 1 75 ? 4.165 6.028 -17.886 1.00 95.00 75 ARG A CA 1
ATOM 576 C C . ARG A 1 75 ? 4.543 5.444 -19.243 1.00 95.00 75 ARG A C 1
ATOM 578 O O . ARG A 1 75 ? 3.668 4.952 -19.959 1.00 95.00 75 ARG A O 1
ATOM 585 N N . LEU A 1 76 ? 5.829 5.468 -19.587 1.00 94.75 76 LEU A N 1
ATOM 586 C CA . LEU A 1 76 ? 6.331 4.846 -20.805 1.00 94.75 76 LEU A CA 1
ATOM 587 C C . LEU A 1 76 ? 6.236 3.319 -20.717 1.00 94.75 76 LEU A C 1
ATOM 589 O O . LEU A 1 76 ? 5.753 2.704 -21.665 1.00 94.75 76 LEU A O 1
ATOM 593 N N . LEU A 1 77 ? 6.581 2.726 -19.566 1.00 96.06 77 LEU A N 1
ATOM 594 C CA . LEU A 1 77 ? 6.365 1.301 -19.293 1.00 96.06 77 LEU A CA 1
ATOM 595 C C . LEU A 1 77 ? 4.897 0.923 -19.474 1.00 96.06 77 LEU A C 1
ATOM 597 O O . LEU A 1 77 ? 4.602 0.024 -20.258 1.00 96.06 77 LEU A O 1
ATOM 601 N N . ALA A 1 78 ? 3.978 1.642 -18.826 1.00 96.25 78 ALA A N 1
ATOM 602 C CA . ALA A 1 78 ? 2.545 1.376 -18.940 1.00 96.25 78 ALA A CA 1
ATOM 603 C C . ALA A 1 78 ? 2.069 1.441 -20.401 1.00 96.25 78 ALA A C 1
ATOM 605 O O . ALA A 1 78 ? 1.410 0.530 -20.897 1.00 96.25 78 ALA A O 1
ATOM 606 N N . THR A 1 79 ? 2.457 2.495 -21.124 1.00 95.94 79 THR A N 1
ATOM 607 C CA . THR A 1 79 ? 1.973 2.744 -22.491 1.00 95.94 79 THR A CA 1
ATOM 608 C C . THR A 1 79 ? 2.561 1.766 -23.509 1.00 95.94 79 THR A C 1
ATOM 610 O O . THR A 1 79 ? 1.843 1.281 -24.381 1.00 95.94 79 THR A O 1
ATOM 613 N N . ARG A 1 80 ? 3.865 1.475 -23.428 1.00 97.06 80 ARG A N 1
ATOM 614 C CA . ARG A 1 80 ? 4.566 0.643 -24.419 1.00 97.06 80 ARG A CA 1
ATOM 615 C C . ARG A 1 80 ? 4.373 -0.848 -24.161 1.00 97.06 80 ARG A C 1
ATOM 617 O O . ARG A 1 80 ? 4.149 -1.595 -25.107 1.00 97.06 80 ARG A O 1
ATOM 624 N N . THR A 1 81 ? 4.375 -1.260 -22.894 1.00 97.06 81 THR A N 1
ATOM 625 C CA . THR A 1 81 ? 4.261 -2.680 -22.525 1.00 97.06 81 THR A CA 1
ATOM 626 C C . THR A 1 81 ? 2.833 -3.138 -22.232 1.00 97.06 81 THR A C 1
ATOM 628 O O . THR A 1 81 ? 2.591 -4.339 -22.119 1.00 97.06 81 THR A O 1
ATOM 631 N N . ARG A 1 82 ? 1.884 -2.193 -22.125 1.00 95.56 82 ARG A N 1
ATOM 632 C CA . ARG A 1 82 ? 0.476 -2.412 -21.736 1.00 95.56 82 ARG A CA 1
ATOM 633 C C . ARG A 1 82 ? 0.282 -2.938 -20.310 1.00 95.56 82 ARG A C 1
ATOM 635 O O . ARG A 1 82 ? -0.804 -3.405 -19.974 1.00 95.56 82 ARG A O 1
ATOM 642 N N . ALA A 1 83 ? 1.314 -2.846 -19.479 1.00 97.44 83 ALA A N 1
ATOM 643 C CA . ALA A 1 83 ? 1.267 -3.320 -18.109 1.00 97.44 83 ALA A CA 1
ATOM 644 C C . ALA A 1 83 ? 0.561 -2.344 -17.170 1.00 97.44 83 ALA A C 1
ATOM 646 O O . ALA A 1 83 ? 0.685 -1.123 -17.302 1.00 97.44 83 ALA A O 1
ATOM 647 N N . ALA A 1 84 ? -0.069 -2.893 -16.132 1.00 96.94 84 ALA A N 1
ATOM 648 C CA . ALA A 1 84 ? -0.299 -2.143 -14.907 1.00 96.94 84 ALA A CA 1
ATOM 649 C C . ALA A 1 84 ? 1.049 -1.932 -14.195 1.00 96.94 84 ALA A C 1
ATOM 651 O O . ALA A 1 84 ? 1.745 -2.899 -13.881 1.00 96.94 84 ALA A O 1
ATOM 652 N N . VAL A 1 85 ? 1.432 -0.678 -13.952 1.00 97.31 85 VAL A N 1
ATOM 653 C CA . VAL A 1 85 ? 2.712 -0.347 -13.307 1.00 97.31 85 VAL A CA 1
ATOM 654 C C . VAL A 1 85 ? 2.482 -0.031 -11.833 1.00 97.31 85 VAL A C 1
ATOM 656 O O . VAL A 1 85 ? 1.773 0.915 -11.495 1.00 97.31 85 VAL A O 1
ATOM 659 N N . VAL A 1 86 ? 3.094 -0.823 -10.956 1.00 96.88 86 VAL A N 1
ATOM 660 C CA . VAL A 1 86 ? 3.046 -0.669 -9.501 1.00 96.88 86 VAL A CA 1
ATOM 661 C C . VAL A 1 86 ? 4.347 -0.034 -9.032 1.00 96.88 86 VAL A C 1
ATOM 663 O O . VAL A 1 86 ? 5.432 -0.529 -9.329 1.00 96.88 86 VAL A O 1
ATOM 666 N N . LEU A 1 87 ? 4.232 1.064 -8.291 1.00 95.25 87 LEU A N 1
ATOM 667 C CA . LEU A 1 87 ? 5.362 1.804 -7.739 1.00 95.25 87 LEU A CA 1
ATOM 668 C C . LEU A 1 87 ? 5.436 1.557 -6.232 1.00 95.25 87 LEU A C 1
ATOM 670 O O . LEU A 1 87 ? 4.489 1.887 -5.517 1.00 95.25 87 LEU A O 1
ATOM 674 N N . ILE A 1 88 ? 6.548 1.000 -5.752 1.00 93.00 88 ILE A N 1
ATOM 675 C CA . ILE A 1 88 ? 6.809 0.831 -4.320 1.00 93.00 88 ILE A CA 1
ATOM 676 C C . ILE A 1 88 ? 7.674 2.001 -3.861 1.00 93.00 88 ILE A C 1
ATOM 678 O O . ILE A 1 88 ? 8.807 2.178 -4.312 1.00 93.00 88 ILE A O 1
ATOM 682 N N . ASP A 1 89 ? 7.117 2.820 -2.976 1.00 86.81 89 ASP A N 1
ATOM 683 C CA . ASP A 1 89 ? 7.788 3.986 -2.414 1.00 86.81 89 ASP A CA 1
ATOM 684 C C . ASP A 1 89 ? 7.919 3.843 -0.901 1.00 86.81 89 ASP A C 1
ATOM 686 O O . ASP A 1 89 ? 7.001 3.384 -0.215 1.00 86.81 89 ASP A O 1
ATOM 690 N N . HIS A 1 90 ? 9.061 4.270 -0.373 1.00 80.75 90 HIS A N 1
ATOM 691 C CA . HIS A 1 90 ? 9.273 4.300 1.065 1.00 80.75 90 HIS A CA 1
ATOM 692 C C . HIS A 1 90 ? 8.695 5.586 1.651 1.00 80.75 90 HIS A C 1
ATOM 694 O O . HIS A 1 90 ? 8.991 6.693 1.201 1.00 80.75 90 HIS A O 1
ATOM 700 N N . VAL A 1 91 ? 7.919 5.445 2.722 1.00 66.56 91 VAL A N 1
ATOM 701 C CA . VAL A 1 91 ? 7.542 6.575 3.573 1.00 66.56 91 VAL A CA 1
ATOM 702 C C . VAL A 1 91 ? 8.644 6.845 4.596 1.00 66.56 91 VAL A C 1
ATOM 704 O O . VAL A 1 91 ? 9.138 5.935 5.262 1.00 66.56 91 VAL A O 1
ATOM 707 N N . VAL A 1 92 ? 9.037 8.112 4.737 1.00 53.16 92 VAL A N 1
ATOM 708 C CA . VAL A 1 92 ? 9.975 8.547 5.783 1.00 53.16 92 VAL A CA 1
ATOM 709 C C . VAL A 1 92 ? 9.342 8.386 7.172 1.00 53.16 92 VAL A C 1
ATOM 711 O O . VAL A 1 92 ? 8.186 8.743 7.386 1.00 53.16 92 VAL A O 1
ATOM 714 N N . LYS A 1 93 ? 10.112 7.841 8.123 1.00 46.31 93 LYS A N 1
ATOM 715 C CA . LYS A 1 93 ? 9.665 7.317 9.433 1.00 46.31 93 LYS A CA 1
ATOM 716 C C . LYS A 1 93 ? 9.107 8.333 10.453 1.00 46.31 93 LYS A C 1
ATOM 718 O O . LYS A 1 93 ? 8.780 7.928 11.564 1.00 46.31 93 LYS A O 1
ATOM 723 N N . ASN A 1 94 ? 8.939 9.614 10.126 1.00 40.56 94 ASN A N 1
ATOM 724 C CA . ASN A 1 94 ? 8.496 10.605 11.118 1.00 40.56 94 ASN A CA 1
ATOM 725 C C . ASN A 1 94 ? 6.966 10.743 11.141 1.00 40.56 94 ASN A C 1
ATOM 727 O O . ASN A 1 94 ? 6.366 11.391 10.285 1.00 40.56 94 ASN A O 1
ATOM 731 N N . GLY A 1 95 ? 6.342 10.123 12.149 1.00 42.44 95 GLY A N 1
ATOM 732 C CA . GLY A 1 95 ? 4.887 10.070 12.342 1.00 42.44 95 GLY A CA 1
ATOM 733 C C . GLY A 1 95 ? 4.200 11.418 12.598 1.00 42.44 95 GLY A C 1
ATOM 734 O O . GLY A 1 95 ? 3.033 11.558 12.241 1.00 42.44 95 GLY A O 1
ATOM 735 N N . ASP A 1 96 ? 4.912 12.420 13.124 1.00 41.91 96 ASP A N 1
ATOM 736 C CA . ASP A 1 96 ? 4.327 13.718 13.512 1.00 41.91 96 ASP A CA 1
ATOM 737 C C . ASP A 1 96 ? 4.193 14.727 12.364 1.00 41.91 96 ASP A C 1
ATOM 739 O O . ASP A 1 96 ? 3.420 15.677 12.449 1.00 41.91 96 ASP A O 1
ATOM 743 N N . THR A 1 97 ? 4.891 14.519 11.246 1.00 38.69 97 THR A N 1
ATOM 744 C CA . THR A 1 97 ? 4.814 15.407 10.071 1.00 38.69 97 THR A CA 1
ATOM 745 C C . THR A 1 97 ? 4.036 14.765 8.922 1.00 38.69 97 THR A C 1
ATOM 747 O O . THR A 1 97 ? 4.223 15.111 7.760 1.00 38.69 97 THR A O 1
ATOM 750 N N . ARG A 1 98 ? 3.107 13.851 9.247 1.00 47.09 98 ARG A N 1
ATOM 751 C CA . ARG A 1 98 ? 2.133 13.221 8.329 1.00 47.09 98 ARG A CA 1
ATOM 752 C C . ARG A 1 98 ? 1.064 14.175 7.781 1.00 47.09 98 ARG A C 1
ATOM 754 O O . ARG A 1 98 ? 0.043 13.727 7.257 1.00 47.09 98 ARG A O 1
ATOM 761 N N . GLY A 1 99 ? 1.282 15.489 7.820 1.00 45.78 99 GLY A N 1
ATOM 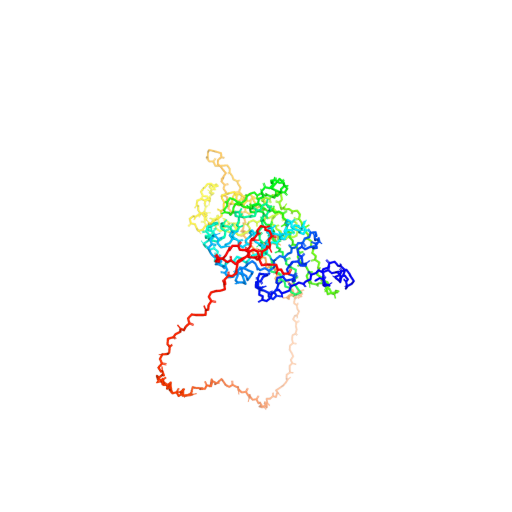762 C CA . GLY A 1 99 ? 0.592 16.335 6.859 1.00 45.78 99 GLY A CA 1
ATOM 763 C C . GLY A 1 99 ? 0.880 15.738 5.487 1.00 45.78 99 GLY A C 1
ATOM 764 O O . GLY A 1 99 ? 2.039 15.497 5.167 1.00 45.78 99 GLY A O 1
ATOM 765 N N . ARG A 1 100 ? -0.157 15.465 4.693 1.00 44.34 100 ARG A N 1
ATOM 766 C CA . ARG A 1 100 ? -0.134 14.899 3.329 1.00 44.34 100 ARG A CA 1
ATOM 767 C C . ARG A 1 100 ? 0.884 15.584 2.378 1.00 44.34 100 ARG A C 1
ATOM 769 O O . ARG A 1 100 ? 0.993 15.189 1.230 1.00 44.34 100 ARG A O 1
ATOM 776 N N . PHE A 1 101 ? 1.620 16.590 2.838 1.00 42.78 101 PHE A N 1
ATOM 777 C CA . PHE A 1 101 ? 2.300 17.680 2.161 1.00 42.78 101 PHE A CA 1
ATOM 778 C C . PHE A 1 101 ? 3.828 17.671 2.324 1.00 42.78 101 PHE A C 1
ATOM 780 O O . PHE A 1 101 ? 4.443 18.733 2.274 1.00 42.78 101 PHE A O 1
ATOM 787 N N . ALA A 1 102 ? 4.482 16.515 2.477 1.00 42.66 102 ALA A N 1
ATOM 788 C CA . ALA A 1 102 ? 5.879 16.474 2.044 1.00 42.66 102 ALA A CA 1
ATOM 789 C C . ALA A 1 102 ? 5.876 16.789 0.538 1.00 42.66 102 ALA A C 1
ATOM 791 O O . ALA A 1 102 ? 5.183 16.101 -0.214 1.00 42.66 102 ALA A O 1
ATOM 792 N N . LEU A 1 103 ? 6.570 17.853 0.120 1.00 46.69 103 LEU A N 1
ATOM 793 C CA . LEU A 1 103 ? 6.460 18.447 -1.221 1.00 46.69 103 LEU A CA 1
ATOM 794 C C . LEU A 1 103 ? 6.532 17.380 -2.335 1.00 46.69 103 LEU A C 1
ATOM 796 O O . LEU A 1 103 ? 5.603 17.272 -3.132 1.00 46.69 103 LEU A O 1
ATOM 800 N N . GLY A 1 104 ? 7.516 16.475 -2.262 1.00 54.06 104 GLY A N 1
ATOM 801 C CA . GLY A 1 104 ? 7.666 15.365 -3.214 1.00 54.06 104 GLY A CA 1
ATOM 802 C C . GLY A 1 104 ? 6.574 14.285 -3.146 1.00 54.06 104 GLY A C 1
ATOM 803 O O . GLY A 1 104 ? 6.236 13.678 -4.160 1.00 54.06 104 GLY A O 1
ATOM 804 N N . GLY A 1 105 ? 5.950 14.065 -1.985 1.00 61.66 105 GLY A N 1
ATOM 805 C CA . GLY A 1 105 ? 4.833 13.126 -1.836 1.00 61.66 105 GLY A CA 1
ATOM 806 C C . GLY A 1 105 ? 3.578 13.586 -2.582 1.00 61.66 105 GLY A C 1
ATOM 807 O O . GLY A 1 105 ? 2.863 12.761 -3.146 1.00 61.66 105 GLY A O 1
ATOM 808 N N . GLN A 1 106 ? 3.336 14.899 -2.656 1.00 66.31 106 GLN A N 1
ATOM 809 C CA . GLN A 1 106 ? 2.220 15.461 -3.424 1.00 66.31 106 GLN A CA 1
ATOM 810 C C . GLN A 1 106 ? 2.399 15.263 -4.931 1.00 66.31 106 GLN A C 1
ATOM 812 O O . GLN A 1 106 ? 1.449 14.838 -5.586 1.00 66.31 106 GLN A O 1
ATOM 817 N N . ALA A 1 107 ? 3.597 15.498 -5.478 1.00 68.62 107 ALA A N 1
ATOM 818 C CA . ALA A 1 107 ? 3.864 15.275 -6.901 1.00 68.62 107 ALA A CA 1
ATOM 819 C C . ALA A 1 107 ? 3.752 13.795 -7.292 1.00 68.62 107 ALA A C 1
ATOM 821 O O . ALA A 1 107 ? 3.066 13.475 -8.266 1.00 68.62 107 ALA A O 1
ATOM 822 N N . LYS A 1 108 ? 4.329 12.886 -6.489 1.00 76.62 108 LYS A N 1
ATOM 823 C CA . LYS A 1 108 ? 4.173 11.432 -6.676 1.00 76.62 108 LYS A CA 1
ATOM 824 C C . LYS A 1 108 ? 2.695 11.041 -6.678 1.00 76.62 108 LYS A C 1
ATOM 826 O O . LYS A 1 108 ? 2.210 10.396 -7.604 1.00 76.62 108 LYS A O 1
ATOM 831 N N . MET A 1 109 ? 1.948 11.517 -5.683 1.00 78.12 109 MET A N 1
ATOM 832 C CA . MET A 1 109 ? 0.517 11.258 -5.564 1.00 78.12 109 MET A CA 1
ATOM 833 C C . MET A 1 109 ? -0.308 11.853 -6.704 1.00 78.12 109 MET A C 1
ATOM 835 O O . MET A 1 109 ? -1.288 11.240 -7.130 1.00 78.12 109 MET A O 1
ATOM 839 N N . ALA A 1 110 ? 0.043 13.035 -7.204 1.00 80.25 110 ALA A N 1
ATOM 840 C CA . ALA A 1 110 ? -0.647 13.685 -8.311 1.00 80.25 110 ALA A CA 1
ATOM 841 C C . ALA A 1 110 ? -0.460 12.916 -9.625 1.00 80.25 110 ALA A C 1
ATOM 843 O O . ALA A 1 110 ? -1.434 12.758 -10.364 1.00 80.25 110 ALA A O 1
ATOM 844 N N . ALA A 1 111 ? 0.744 12.390 -9.865 1.00 83.88 111 ALA A N 1
ATOM 845 C CA . ALA A 1 111 ? 1.112 11.700 -11.096 1.00 83.88 111 ALA A CA 1
ATOM 846 C C . ALA A 1 111 ? 0.396 10.349 -11.301 1.00 83.88 111 ALA A C 1
ATOM 848 O O . ALA A 1 111 ? 0.164 9.962 -12.446 1.00 83.88 111 ALA A O 1
ATOM 849 N N . ILE A 1 112 ? -0.018 9.682 -10.215 1.00 88.88 112 ILE A N 1
ATOM 850 C CA . ILE A 1 112 ? -0.752 8.407 -10.263 1.00 88.88 112 ILE A CA 1
ATOM 851 C C . ILE A 1 112 ? -2.097 8.579 -10.981 1.00 88.88 112 ILE A C 1
ATOM 853 O O . ILE A 1 112 ? -2.936 9.395 -10.577 1.00 88.88 112 ILE A O 1
ATOM 857 N N . ASP A 1 113 ? -2.326 7.765 -12.008 1.00 89.56 113 ASP A N 1
ATOM 858 C CA . ASP A 1 113 ? -3.559 7.709 -12.789 1.00 89.56 113 ASP A CA 1
ATOM 859 C C . ASP A 1 113 ? -4.531 6.597 -12.362 1.00 89.56 113 ASP A C 1
ATOM 861 O O . ASP A 1 113 ? -5.710 6.686 -12.699 1.00 89.56 113 ASP A O 1
ATOM 865 N N . GLY A 1 114 ? -4.065 5.620 -11.581 1.00 91.31 114 GLY A N 1
ATOM 866 C CA . GLY A 1 114 ? -4.873 4.566 -10.969 1.00 91.31 114 GLY A CA 1
ATOM 867 C C . GLY A 1 114 ? -5.168 4.807 -9.485 1.00 91.31 114 GLY A C 1
ATOM 868 O O . GLY A 1 114 ? -5.789 5.804 -9.097 1.00 91.31 114 GLY A O 1
ATOM 869 N N . ALA A 1 115 ? -4.725 3.864 -8.656 1.00 92.06 115 ALA A N 1
ATOM 870 C CA . ALA A 1 115 ? -4.947 3.843 -7.217 1.00 92.06 115 ALA A CA 1
ATOM 871 C C . ALA A 1 115 ? -3.634 3.954 -6.434 1.00 92.06 115 ALA A C 1
ATOM 873 O O . ALA A 1 115 ? -2.575 3.560 -6.917 1.00 92.06 115 ALA A O 1
ATOM 874 N N . SER A 1 116 ? -3.708 4.476 -5.211 1.00 92.69 116 SER A N 1
ATOM 875 C CA . SER A 1 116 ? -2.584 4.488 -4.278 1.00 92.69 116 SER A CA 1
ATOM 876 C C . SER A 1 116 ? -2.999 3.927 -2.930 1.00 92.69 116 SER A C 1
ATOM 878 O O . SER A 1 116 ? -4.070 4.256 -2.410 1.00 92.69 116 SER A O 1
ATOM 880 N N . TYR A 1 117 ? -2.107 3.148 -2.334 1.00 92.62 117 TYR A N 1
ATOM 881 C CA . TYR A 1 117 ? -2.339 2.491 -1.059 1.00 92.62 117 TYR A CA 1
ATOM 882 C C . TYR A 1 117 ? -1.273 2.899 -0.053 1.00 92.62 117 TYR A C 1
ATOM 884 O O . TYR A 1 117 ? -0.105 3.064 -0.397 1.00 92.62 117 TYR A O 1
ATOM 892 N N . VAL A 1 118 ? -1.695 3.057 1.193 1.00 90.31 118 VAL A N 1
ATOM 893 C CA . VAL A 1 118 ? -0.816 3.104 2.355 1.00 90.31 118 VAL A CA 1
ATOM 894 C C . VAL A 1 118 ? -0.776 1.702 2.937 1.00 90.31 118 VAL A C 1
ATOM 896 O O . VAL A 1 118 ? -1.817 1.069 3.113 1.00 90.31 118 VAL A O 1
ATOM 899 N N . VAL A 1 119 ? 0.431 1.230 3.211 1.00 91.12 119 VAL A N 1
ATOM 900 C CA . VAL A 1 119 ? 0.683 -0.064 3.833 1.00 91.12 119 VAL A CA 1
ATOM 901 C C . VAL A 1 119 ? 0.939 0.183 5.316 1.00 91.12 119 VAL A C 1
ATOM 903 O O . VAL A 1 119 ? 1.910 0.852 5.670 1.00 91.12 119 VAL A O 1
ATOM 906 N N . GLU A 1 120 ? 0.065 -0.321 6.180 1.00 88.81 120 GLU A N 1
ATOM 907 C CA . GLU A 1 120 ? 0.215 -0.229 7.632 1.00 88.81 120 GLU A CA 1
ATOM 908 C C . GLU A 1 120 ? 0.498 -1.615 8.200 1.00 88.81 120 GLU A C 1
ATOM 910 O O . GLU A 1 120 ? -0.323 -2.516 8.078 1.00 88.81 120 GLU A O 1
ATOM 915 N N . VAL A 1 121 ? 1.660 -1.802 8.821 1.00 86.75 121 VAL A N 1
ATOM 916 C CA . VAL A 1 121 ? 1.960 -3.041 9.547 1.00 86.75 121 VAL A CA 1
ATOM 917 C C . VAL A 1 121 ? 1.263 -2.954 10.902 1.00 86.75 121 VAL A C 1
ATOM 919 O O . VAL A 1 121 ? 1.637 -2.111 11.718 1.00 86.75 121 VAL A O 1
ATOM 922 N N . THR A 1 122 ? 0.229 -3.769 11.115 1.00 84.50 122 THR A N 1
ATOM 923 C CA . THR A 1 122 ? -0.518 -3.823 12.383 1.00 84.50 122 THR A CA 1
ATOM 924 C C . THR A 1 122 ? 0.088 -4.846 13.331 1.00 84.50 122 THR A C 1
ATOM 926 O O . THR A 1 122 ? 0.216 -4.569 14.517 1.00 84.50 122 THR A O 1
ATOM 929 N N . GLU A 1 123 ? 0.565 -5.968 12.792 1.00 88.00 123 GLU A N 1
ATOM 930 C CA . GLU A 1 123 ? 1.337 -6.970 13.526 1.00 88.00 123 GLU A CA 1
ATOM 931 C C . GLU A 1 123 ? 2.664 -7.237 12.800 1.00 88.00 123 GLU A C 1
ATOM 933 O O . GLU A 1 123 ? 2.676 -7.331 11.566 1.00 88.00 123 GLU A O 1
ATOM 938 N N . PRO A 1 124 ? 3.788 -7.370 13.526 1.00 89.19 124 PRO A N 1
ATOM 939 C CA . PRO A 1 124 ? 5.100 -7.565 12.922 1.00 89.19 124 PRO A CA 1
ATOM 940 C C . PRO A 1 124 ? 5.166 -8.773 11.984 1.00 89.19 124 PRO A C 1
ATOM 942 O O . PRO A 1 124 ? 4.766 -9.881 12.329 1.00 89.19 124 PRO A O 1
ATOM 945 N N . ILE A 1 125 ? 5.759 -8.562 10.811 1.00 89.81 125 ILE A N 1
ATOM 946 C CA . ILE A 1 125 ? 6.048 -9.613 9.834 1.00 89.81 125 ILE A CA 1
ATOM 947 C C . ILE A 1 125 ? 7.506 -10.059 9.960 1.00 89.81 125 ILE A C 1
ATOM 949 O O . ILE A 1 125 ? 8.406 -9.244 10.168 1.00 89.81 125 ILE A O 1
ATOM 953 N N . GLY A 1 126 ? 7.759 -11.355 9.806 1.00 88.19 126 GLY A N 1
ATOM 954 C CA . GLY A 1 126 ? 9.107 -11.905 9.886 1.00 88.19 126 GLY A CA 1
ATOM 955 C C . GLY A 1 126 ? 9.131 -13.414 9.704 1.00 88.19 126 GLY A C 1
ATOM 956 O O . GLY A 1 126 ? 8.095 -14.076 9.688 1.00 88.19 126 GLY A O 1
ATOM 957 N N . LYS A 1 127 ? 10.336 -13.966 9.557 1.00 88.12 127 LYS A N 1
ATOM 958 C CA . LYS A 1 127 ? 10.522 -15.416 9.469 1.00 88.12 127 LYS A CA 1
ATOM 959 C C . LYS A 1 127 ? 10.072 -16.066 10.780 1.00 88.12 127 LYS A C 1
ATOM 961 O O . LYS A 1 127 ? 10.548 -15.670 11.839 1.00 88.12 127 LYS A O 1
ATOM 966 N N . GLY A 1 128 ? 9.194 -17.063 10.693 1.00 89.00 128 GLY A N 1
ATOM 967 C CA . GLY A 1 128 ? 8.632 -17.730 11.870 1.00 89.00 128 GLY A CA 1
ATOM 968 C C . GLY A 1 128 ? 7.595 -16.896 12.625 1.00 89.00 128 GLY A C 1
ATOM 969 O O . GLY A 1 128 ? 7.248 -17.248 13.746 1.00 89.00 128 GLY A O 1
ATOM 970 N N . LEU A 1 129 ? 7.112 -15.797 12.036 1.00 92.56 129 LEU A N 1
ATOM 971 C CA . LEU A 1 129 ? 6.033 -14.986 12.590 1.00 92.56 129 LEU A CA 1
ATOM 972 C C . LEU A 1 129 ? 4.782 -15.107 11.726 1.00 92.56 129 LEU A C 1
ATOM 974 O O . LEU A 1 129 ? 4.854 -15.305 10.508 1.00 92.56 129 LEU A O 1
ATOM 978 N N . ARG A 1 130 ? 3.639 -14.924 12.378 1.00 93.00 130 ARG A N 1
ATOM 979 C CA . ARG A 1 130 ? 2.378 -14.590 11.734 1.00 93.00 130 ARG A CA 1
ATOM 980 C C . ARG A 1 130 ? 2.124 -13.117 12.011 1.00 93.00 130 ARG A C 1
ATOM 982 O O . ARG A 1 130 ? 2.005 -12.731 13.167 1.00 93.00 130 ARG A O 1
ATOM 989 N N . GLY A 1 131 ? 2.129 -12.321 10.952 1.00 92.38 131 GLY A N 1
ATOM 990 C CA . GLY A 1 131 ? 1.937 -10.881 11.030 1.00 92.38 131 GLY A CA 1
ATOM 991 C C . GLY A 1 131 ? 0.861 -10.415 10.071 1.00 92.38 131 GLY A C 1
ATOM 992 O O . GLY A 1 131 ? 0.446 -11.137 9.161 1.00 92.38 131 GLY A O 1
ATOM 993 N N . THR A 1 132 ? 0.449 -9.172 10.254 1.00 92.12 132 THR A N 1
ATOM 994 C CA . THR A 1 132 ? -0.727 -8.616 9.605 1.00 92.12 132 THR A CA 1
ATOM 995 C C . THR A 1 132 ? -0.417 -7.218 9.097 1.00 92.12 132 THR A C 1
ATOM 997 O O . THR A 1 132 ? 0.169 -6.378 9.785 1.00 92.12 132 THR A O 1
ATOM 1000 N N . VAL A 1 133 ? -0.799 -6.976 7.849 1.00 93.19 133 VAL A N 1
ATOM 1001 C CA . VAL A 1 133 ? -0.604 -5.719 7.140 1.00 93.19 133 VAL A CA 1
ATOM 1002 C C . VAL A 1 133 ? -1.948 -5.245 6.615 1.00 93.19 133 VAL A C 1
ATOM 1004 O O . VAL A 1 133 ? -2.646 -5.963 5.911 1.00 93.19 133 VAL A O 1
ATOM 1007 N N . THR A 1 134 ? -2.311 -4.009 6.916 1.00 92.69 134 THR A N 1
ATOM 1008 C CA . THR A 1 134 ? -3.537 -3.383 6.430 1.00 92.69 134 THR A CA 1
ATOM 1009 C C . THR A 1 134 ? -3.220 -2.484 5.241 1.00 92.69 134 THR A C 1
ATOM 1011 O O . THR A 1 134 ? -2.422 -1.550 5.345 1.00 92.69 134 THR A O 1
ATOM 1014 N N . LEU A 1 135 ? -3.865 -2.738 4.100 1.00 93.31 135 LEU A N 1
ATOM 1015 C CA . LEU A 1 135 ? -3.821 -1.842 2.948 1.00 93.31 135 LEU A CA 1
ATOM 1016 C C . LEU A 1 135 ? -4.948 -0.826 3.050 1.00 93.31 135 LEU A C 1
ATOM 1018 O O . LEU A 1 135 ? -6.123 -1.184 3.142 1.00 93.31 135 LEU A O 1
ATOM 1022 N N . ARG A 1 136 ? -4.596 0.456 2.976 1.00 92.31 136 ARG A N 1
ATOM 1023 C CA . ARG A 1 136 ? -5.557 1.557 3.026 1.00 92.31 136 ARG A CA 1
ATOM 1024 C C . ARG A 1 136 ? -5.516 2.374 1.745 1.00 92.31 136 ARG A C 1
ATOM 1026 O O . ARG A 1 136 ? -4.472 2.908 1.387 1.00 92.31 136 ARG A O 1
ATOM 1033 N N . ILE A 1 137 ? -6.643 2.512 1.054 1.00 92.62 137 ILE A N 1
ATOM 1034 C CA . ILE A 1 137 ? -6.738 3.321 -0.165 1.00 92.62 137 ILE A CA 1
ATOM 1035 C C . ILE A 1 137 ? -6.615 4.813 0.182 1.00 92.62 137 ILE A C 1
ATOM 1037 O O . ILE A 1 137 ? -7.376 5.341 0.995 1.00 92.62 137 ILE A O 1
ATOM 1041 N N . ALA A 1 138 ? -5.671 5.510 -0.449 1.00 89.31 138 ALA A N 1
ATOM 1042 C CA . ALA A 1 138 ? -5.440 6.947 -0.274 1.00 89.31 138 ALA A CA 1
ATOM 1043 C C . ALA A 1 138 ? -5.890 7.762 -1.497 1.00 89.31 138 ALA A C 1
ATOM 1045 O O . ALA A 1 138 ? -6.490 8.835 -1.356 1.00 89.31 138 ALA A O 1
ATOM 1046 N N . LYS A 1 139 ? -5.690 7.238 -2.708 1.00 88.50 139 LYS A N 1
ATOM 1047 C CA . LYS A 1 139 ? -6.202 7.809 -3.961 1.00 88.50 139 LYS A CA 1
ATOM 1048 C C . LYS A 1 139 ? -6.846 6.710 -4.785 1.00 88.50 139 LYS A C 1
ATOM 1050 O O . LYS A 1 139 ? -6.308 5.619 -4.876 1.00 88.50 139 LYS A O 1
ATOM 1055 N N . ASP A 1 140 ? -7.979 7.032 -5.383 1.00 91.12 140 ASP A N 1
ATOM 1056 C CA . ASP A 1 140 ? -8.723 6.154 -6.278 1.00 91.12 140 ASP A CA 1
ATOM 1057 C C . ASP A 1 140 ? -9.236 7.036 -7.411 1.00 91.12 140 ASP A C 1
ATOM 1059 O O . ASP A 1 140 ? -10.237 7.733 -7.251 1.00 91.12 140 ASP A O 1
ATOM 1063 N N . ARG A 1 141 ? -8.454 7.145 -8.489 1.00 88.06 141 ARG A N 1
ATOM 1064 C CA . ARG A 1 141 ? -8.790 8.057 -9.583 1.00 88.06 141 ARG A CA 1
ATOM 1065 C C . ARG A 1 141 ? -9.948 7.534 -10.444 1.00 88.06 141 ARG A C 1
ATOM 1067 O O . ARG A 1 141 ? -10.789 8.359 -10.794 1.00 88.06 141 ARG A O 1
ATOM 1074 N N . PRO A 1 142 ? -10.031 6.228 -10.776 1.00 90.44 142 PRO A N 1
ATOM 1075 C CA . PRO A 1 142 ? -11.197 5.681 -11.471 1.00 90.44 142 PRO A CA 1
ATOM 1076 C C . PRO A 1 142 ? -12.460 5.646 -10.598 1.00 90.44 142 PRO A C 1
ATOM 1078 O O . PRO A 1 142 ? -13.562 5.697 -11.132 1.00 90.44 142 PRO A O 1
ATOM 1081 N N . GLY A 1 143 ? -12.313 5.584 -9.269 1.00 86.12 143 GLY A N 1
ATOM 1082 C CA . GLY A 1 143 ? -13.427 5.634 -8.317 1.00 86.12 143 GLY A CA 1
ATOM 1083 C C . GLY A 1 143 ? -14.101 4.284 -8.056 1.00 86.12 143 GLY A C 1
ATOM 1084 O O . GLY A 1 143 ? -15.132 4.238 -7.389 1.00 86.12 143 GLY A O 1
ATOM 1085 N N . SER A 1 144 ? -13.548 3.189 -8.579 1.00 89.81 144 SER A N 1
ATOM 1086 C CA . SER A 1 144 ? -14.148 1.855 -8.503 1.00 89.81 144 SER A CA 1
ATOM 1087 C C . SER A 1 144 ? -13.729 1.057 -7.270 1.00 89.81 144 SER A C 1
ATOM 1089 O O . SER A 1 144 ? -14.219 -0.047 -7.084 1.00 89.81 144 SER A O 1
ATOM 1091 N N . ILE A 1 145 ? -12.809 1.561 -6.443 1.00 91.00 145 ILE A N 1
ATOM 1092 C CA . ILE A 1 145 ? -12.223 0.804 -5.324 1.00 91.00 145 ILE A CA 1
ATOM 1093 C C . ILE A 1 145 ? -12.862 1.222 -4.005 1.00 91.00 145 ILE A C 1
ATOM 1095 O O . ILE A 1 145 ? -13.259 0.379 -3.203 1.00 91.00 145 ILE A O 1
ATOM 1099 N N . ARG A 1 146 ? -13.015 2.532 -3.790 1.00 90.19 146 ARG A N 1
ATOM 1100 C CA . ARG A 1 146 ? -13.609 3.106 -2.571 1.00 90.19 146 ARG A CA 1
ATOM 1101 C C . ARG A 1 146 ? -14.992 2.547 -2.199 1.00 90.19 146 ARG A C 1
ATOM 1103 O O . ARG A 1 146 ? -15.209 2.378 -1.001 1.00 90.19 146 ARG A O 1
ATOM 1110 N N . PRO A 1 147 ? -15.899 2.216 -3.145 1.00 88.69 147 PRO A N 1
ATOM 1111 C CA . PRO A 1 147 ? -17.185 1.593 -2.817 1.00 88.69 147 PRO A CA 1
ATOM 1112 C C . PRO A 1 147 ? -17.080 0.224 -2.131 1.00 88.69 147 PRO A C 1
ATOM 1114 O O . PRO A 1 147 ? -18.021 -0.187 -1.462 1.00 88.69 147 PRO A O 1
ATOM 1117 N N . HIS A 1 148 ? -15.951 -0.473 -2.283 1.00 88.12 148 HIS A N 1
ATOM 1118 C CA . HIS A 1 148 ? -15.692 -1.786 -1.680 1.00 88.12 148 HIS A CA 1
ATOM 1119 C C . HIS A 1 148 ? -14.798 -1.705 -0.436 1.00 88.12 148 HIS A C 1
ATOM 1121 O O . HIS A 1 148 ? -14.408 -2.731 0.115 1.00 88.12 148 HIS A O 1
ATOM 1127 N N . CYS A 1 149 ? -14.435 -0.493 -0.014 1.00 90.81 149 CYS A N 1
ATOM 1128 C CA . CYS A 1 149 ? -13.568 -0.263 1.131 1.00 90.81 149 CYS A CA 1
ATOM 1129 C C . CYS A 1 149 ? -14.382 -0.037 2.412 1.00 90.81 149 CYS A C 1
ATOM 1131 O O . CYS A 1 149 ? -15.540 0.373 2.374 1.00 90.81 149 CYS A O 1
ATOM 1133 N N . GLY A 1 150 ? -13.736 -0.240 3.559 1.00 87.12 150 GLY A N 1
ATOM 1134 C CA . GLY A 1 150 ? -14.310 0.012 4.874 1.00 87.12 150 GLY A CA 1
ATOM 1135 C C . GLY A 1 150 ? -14.458 1.501 5.211 1.00 87.12 150 GLY A C 1
ATOM 1136 O O . GLY A 1 150 ? -14.423 2.404 4.364 1.00 87.12 150 GLY A O 1
ATOM 1137 N N . THR A 1 151 ? -14.595 1.773 6.506 1.00 84.38 151 THR A N 1
ATOM 1138 C CA . THR A 1 151 ? -14.899 3.118 7.009 1.00 84.38 151 THR A CA 1
ATOM 1139 C C . THR A 1 151 ? -13.806 4.139 6.667 1.00 84.38 151 THR A C 1
ATOM 1141 O O . THR A 1 151 ? -12.601 3.890 6.790 1.00 84.38 151 THR A O 1
ATOM 1144 N N . TRP A 1 152 ? -14.244 5.335 6.267 1.00 83.44 152 TRP A N 1
ATOM 1145 C CA . TRP A 1 152 ? -13.376 6.488 6.049 1.00 83.44 152 TRP A CA 1
ATOM 1146 C C . TRP A 1 152 ? -12.715 6.959 7.338 1.00 83.44 152 TRP A C 1
ATOM 1148 O O . TRP A 1 152 ? -13.382 7.218 8.338 1.00 83.44 152 TRP A O 1
ATOM 1158 N N . ARG A 1 153 ? -11.394 7.139 7.288 1.00 82.12 153 ARG A N 1
ATOM 1159 C CA . ARG A 1 153 ? -10.588 7.720 8.359 1.00 82.12 153 ARG A CA 1
ATOM 1160 C C . ARG A 1 153 ? -10.251 9.174 8.000 1.00 82.12 153 ARG A C 1
ATOM 1162 O O . ARG A 1 153 ? -9.394 9.406 7.147 1.00 82.12 153 ARG A O 1
ATOM 1169 N N . PRO A 1 154 ? -10.887 10.179 8.635 1.00 74.12 154 PRO A N 1
ATOM 1170 C CA . PRO A 1 154 ? -10.682 11.583 8.274 1.00 74.12 154 PRO A CA 1
ATOM 1171 C C . PRO A 1 154 ? -9.253 12.088 8.496 1.00 74.12 154 PRO A C 1
ATOM 1173 O O . PRO A 1 154 ? -8.809 12.972 7.769 1.00 74.12 154 PRO A O 1
ATOM 1176 N N . THR A 1 155 ? -8.538 11.528 9.478 1.00 75.94 155 THR A N 1
ATOM 1177 C CA . THR A 1 155 ? -7.214 12.003 9.913 1.00 75.94 155 THR A CA 1
ATOM 1178 C C . THR A 1 155 ? -6.148 11.887 8.829 1.00 75.94 155 THR A C 1
ATOM 1180 O O . THR A 1 155 ? -5.337 12.791 8.675 1.00 75.94 155 THR A O 1
ATOM 1183 N N . ASP A 1 156 ? -6.168 10.805 8.055 1.00 77.19 156 ASP A N 1
ATOM 1184 C CA . ASP A 1 156 ? -5.233 10.565 6.946 1.00 77.19 156 ASP A CA 1
ATOM 1185 C C . ASP A 1 156 ? -5.934 10.470 5.587 1.00 77.19 156 ASP A C 1
ATOM 1187 O O . ASP A 1 156 ? -5.276 10.351 4.553 1.00 77.19 156 ASP A O 1
ATOM 1191 N N . ARG A 1 157 ? -7.266 10.603 5.573 1.00 80.31 157 ARG A N 1
ATOM 1192 C CA . ARG A 1 157 ? -8.096 10.582 4.371 1.00 80.31 157 ARG A CA 1
ATOM 1193 C C . ARG A 1 157 ? -7.951 9.266 3.602 1.00 80.31 157 ARG A C 1
ATOM 1195 O O . ARG A 1 157 ? -7.806 9.270 2.374 1.00 80.31 157 ARG A O 1
ATOM 1202 N N . THR A 1 158 ? -8.041 8.148 4.320 1.00 87.88 158 THR A N 1
ATOM 1203 C CA . THR A 1 158 ? -7.960 6.793 3.753 1.00 87.88 158 THR A CA 1
ATOM 1204 C C . THR A 1 158 ? -9.146 5.902 4.137 1.00 87.88 158 THR A C 1
ATOM 1206 O O . THR A 1 158 ? -9.850 6.177 5.110 1.00 87.88 158 THR A O 1
ATOM 1209 N N . GLN A 1 159 ? -9.366 4.809 3.401 1.00 89.25 159 GLN A N 1
ATOM 1210 C CA . GLN A 1 159 ? -10.280 3.715 3.787 1.00 89.25 159 GLN A CA 1
ATOM 1211 C C . GLN A 1 159 ? -9.507 2.403 3.827 1.00 89.25 159 GLN A C 1
ATOM 1213 O O . GLN A 1 159 ? -8.592 2.220 3.032 1.00 89.25 159 GLN A O 1
ATOM 1218 N N . GLU A 1 160 ? -9.864 1.494 4.726 1.00 93.25 160 GLU A N 1
ATOM 1219 C CA . GLU A 1 160 ? -9.318 0.134 4.695 1.00 93.25 160 GLU A CA 1
ATOM 1220 C C . GLU A 1 160 ? -9.803 -0.579 3.433 1.00 93.25 160 GLU A C 1
ATOM 1222 O O . GLU A 1 160 ? -11.002 -0.595 3.174 1.00 93.25 160 GLU A O 1
ATOM 1227 N N . ALA A 1 161 ? -8.887 -1.116 2.635 1.00 93.38 161 ALA A N 1
ATOM 1228 C CA . ALA A 1 161 ? -9.211 -1.847 1.414 1.00 93.38 161 ALA A CA 1
ATOM 1229 C C . ALA A 1 161 ? -9.154 -3.360 1.642 1.00 93.38 161 ALA A C 1
ATOM 1231 O O . ALA A 1 161 ? -10.002 -4.087 1.143 1.00 93.38 161 ALA A O 1
ATOM 1232 N N . THR A 1 162 ? -8.156 -3.830 2.390 1.00 94.75 162 TH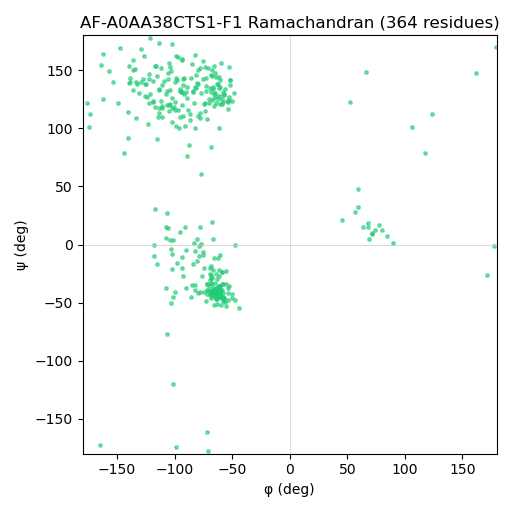R A N 1
ATOM 1233 C CA . THR A 1 162 ? -8.002 -5.240 2.756 1.00 94.75 162 THR A CA 1
ATOM 1234 C C . THR A 1 162 ? -7.011 -5.369 3.903 1.00 94.75 162 THR A C 1
ATOM 1236 O O . THR A 1 162 ? -6.115 -4.528 4.064 1.00 94.75 162 THR A O 1
ATOM 1239 N N . ARG A 1 163 ? -7.158 -6.440 4.674 1.00 93.25 163 ARG A N 1
ATOM 1240 C CA . ARG A 1 163 ? -6.175 -6.889 5.649 1.00 93.25 163 ARG A CA 1
ATOM 1241 C C . ARG A 1 163 ? -5.486 -8.129 5.118 1.00 93.25 163 ARG A C 1
ATOM 1243 O O . ARG A 1 163 ? -6.129 -9.048 4.631 1.00 93.25 163 ARG A O 1
ATOM 1250 N N . ILE A 1 164 ? -4.171 -8.130 5.185 1.00 94.69 164 ILE A N 1
ATOM 1251 C CA . ILE A 1 164 ? -3.331 -9.193 4.673 1.00 94.69 164 ILE A CA 1
ATOM 1252 C C . ILE A 1 164 ? -2.644 -9.851 5.855 1.00 94.69 164 ILE A C 1
ATOM 1254 O O . ILE A 1 164 ? -1.824 -9.216 6.515 1.00 94.69 164 ILE A O 1
ATOM 1258 N N . THR A 1 165 ? -2.920 -11.128 6.073 1.00 94.88 165 THR A N 1
ATOM 1259 C CA . THR A 1 165 ? -2.146 -11.958 6.993 1.00 94.88 165 THR A CA 1
ATOM 1260 C C . THR A 1 165 ? -1.036 -12.661 6.225 1.00 94.88 165 THR A C 1
ATOM 1262 O O . THR A 1 165 ? -1.275 -13.300 5.197 1.00 94.88 165 THR A O 1
ATOM 1265 N N . ILE A 1 166 ? 0.183 -12.542 6.743 1.00 94.50 166 ILE A N 1
ATOM 1266 C CA . ILE A 1 166 ? 1.383 -13.215 6.257 1.00 94.50 166 ILE A CA 1
ATOM 1267 C C . ILE A 1 166 ? 1.828 -14.177 7.352 1.00 94.50 166 ILE A C 1
ATOM 1269 O O . ILE A 1 166 ? 2.292 -13.753 8.409 1.00 94.50 166 ILE A O 1
ATOM 1273 N N . ASP A 1 167 ? 1.681 -15.469 7.091 1.00 94.25 167 ASP A N 1
ATOM 1274 C CA . ASP A 1 167 ? 2.015 -16.527 8.033 1.00 94.25 167 ASP A CA 1
ATOM 1275 C C . ASP A 1 167 ? 3.239 -17.306 7.545 1.00 94.25 167 ASP A C 1
ATOM 1277 O O . ASP A 1 167 ? 3.181 -18.027 6.548 1.00 94.25 167 ASP A O 1
ATOM 1281 N N . SER A 1 168 ? 4.355 -17.122 8.250 1.00 93.44 168 SER A N 1
ATOM 1282 C CA . SER A 1 168 ? 5.623 -17.826 8.039 1.00 93.44 168 SER A CA 1
ATOM 1283 C C . SER A 1 168 ? 5.908 -18.846 9.153 1.00 93.44 168 SER A C 1
ATOM 1285 O O . SER A 1 168 ? 7.056 -19.270 9.300 1.00 93.44 168 SER A O 1
ATOM 1287 N N . THR A 1 169 ? 4.915 -19.213 9.967 1.00 92.31 169 THR A N 1
ATOM 1288 C CA . THR A 1 169 ? 5.070 -20.166 11.084 1.00 92.31 169 THR A CA 1
ATOM 1289 C C . THR A 1 169 ? 4.988 -21.629 10.647 1.00 92.31 169 THR A C 1
ATOM 1291 O O . THR A 1 169 ? 5.065 -22.531 11.471 1.00 92.31 169 THR A O 1
ATOM 1294 N N . THR A 1 170 ? 4.812 -21.877 9.351 1.00 87.50 170 THR A N 1
ATOM 1295 C CA . THR A 1 170 ? 4.432 -23.184 8.828 1.00 87.50 170 THR A CA 1
ATOM 1296 C C . THR A 1 170 ? 5.642 -24.112 8.703 1.00 87.50 170 THR A C 1
ATOM 1298 O O . THR A 1 170 ? 6.698 -23.732 8.192 1.00 87.50 170 THR A O 1
ATOM 1301 N N . ASP A 1 171 ? 5.481 -25.362 9.142 1.00 86.50 171 ASP A N 1
ATOM 1302 C CA . ASP A 1 171 ? 6.580 -26.341 9.205 1.00 86.50 171 ASP A CA 1
ATOM 1303 C C . ASP A 1 171 ? 7.088 -26.793 7.824 1.00 86.50 171 ASP A C 1
ATOM 1305 O O . ASP A 1 171 ? 8.203 -27.296 7.689 1.00 86.50 171 ASP A O 1
ATOM 1309 N N . ASP A 1 172 ? 6.287 -26.591 6.776 1.00 88.81 172 ASP A N 1
ATOM 1310 C CA . ASP A 1 172 ? 6.634 -26.893 5.382 1.00 88.81 172 ASP A CA 1
ATOM 1311 C C . ASP A 1 172 ? 7.546 -25.834 4.730 1.00 88.81 172 ASP A C 1
ATOM 1313 O O . ASP A 1 172 ? 7.935 -25.977 3.569 1.00 88.81 172 ASP A O 1
ATOM 1317 N N . GLY A 1 173 ? 7.901 -24.771 5.463 1.00 85.12 173 GLY A N 1
ATOM 1318 C CA . GLY A 1 173 ? 8.755 -23.687 4.980 1.00 85.12 173 GLY A CA 1
ATOM 1319 C C . GLY A 1 173 ? 8.087 -22.773 3.950 1.00 85.12 173 GLY A C 1
ATOM 1320 O O . GLY A 1 173 ? 8.769 -21.940 3.339 1.00 85.12 173 GLY A O 1
ATOM 1321 N N . LEU A 1 174 ? 6.777 -22.921 3.741 1.00 92.06 174 LEU A N 1
ATOM 1322 C CA . LEU A 1 174 ? 5.994 -22.021 2.910 1.00 92.06 174 LEU A CA 1
ATOM 1323 C C . LEU A 1 174 ? 5.579 -20.770 3.696 1.00 92.06 174 LEU A C 1
ATOM 1325 O O . LEU A 1 174 ? 5.648 -20.692 4.915 1.00 92.06 174 LEU A O 1
ATOM 1329 N N . ILE A 1 175 ? 5.173 -19.740 2.969 1.00 93.38 175 ILE A N 1
ATOM 1330 C CA . ILE A 1 175 ? 4.594 -18.523 3.516 1.00 93.38 175 ILE A CA 1
ATOM 1331 C C . ILE A 1 175 ? 3.177 -18.453 2.975 1.00 93.38 175 ILE A C 1
ATOM 1333 O O . ILE A 1 175 ? 2.968 -18.377 1.760 1.00 93.38 175 ILE A O 1
ATOM 1337 N N . ARG A 1 176 ? 2.203 -18.488 3.882 1.00 92.31 176 ARG A N 1
ATOM 1338 C CA . ARG A 1 176 ? 0.786 -18.374 3.540 1.00 92.31 176 ARG A CA 1
ATOM 1339 C C . ARG A 1 176 ? 0.382 -16.909 3.553 1.00 92.31 176 ARG A C 1
ATOM 1341 O O . ARG A 1 176 ? 0.751 -16.154 4.448 1.00 92.31 176 ARG A O 1
ATOM 1348 N N . PHE A 1 177 ? -0.364 -16.523 2.528 1.00 92.62 177 PHE A N 1
ATOM 1349 C CA . PHE A 1 177 ? -0.870 -15.173 2.345 1.00 92.62 177 PHE A CA 1
ATOM 1350 C C . PHE A 1 177 ? -2.389 -15.238 2.254 1.00 92.62 177 PHE A C 1
ATOM 1352 O O . PHE A 1 177 ? -2.922 -15.900 1.362 1.00 92.62 177 PHE A O 1
ATOM 1359 N N . THR A 1 178 ? -3.071 -14.531 3.147 1.00 93.75 178 THR A N 1
ATOM 1360 C CA . THR A 1 178 ? -4.533 -14.450 3.166 1.00 93.75 178 THR A CA 1
ATOM 1361 C C . THR A 1 178 ? -4.940 -12.989 3.101 1.00 93.75 178 THR A C 1
ATOM 1363 O O . THR A 1 178 ? -4.459 -12.191 3.898 1.00 93.75 178 THR A O 1
ATOM 1366 N N . ALA A 1 179 ? -5.810 -12.642 2.153 1.00 93.50 179 ALA A N 1
ATOM 1367 C CA . ALA A 1 179 ? -6.408 -11.317 2.055 1.00 93.50 179 ALA A CA 1
ATOM 1368 C C . ALA A 1 179 ? -7.858 -11.379 2.539 1.00 93.50 179 ALA A C 1
ATOM 1370 O O . ALA A 1 179 ? -8.679 -12.111 1.987 1.00 93.50 179 ALA A O 1
ATOM 1371 N N . GLU A 1 180 ? -8.160 -10.603 3.566 1.00 91.88 180 GLU A N 1
ATOM 1372 C CA . GLU A 1 180 ? -9.469 -10.496 4.189 1.00 91.88 180 GLU A CA 1
ATOM 1373 C C . GLU A 1 180 ? -10.163 -9.203 3.737 1.00 91.88 180 GLU A C 1
ATOM 1375 O O . GLU A 1 180 ? -9.489 -8.197 3.445 1.00 91.88 180 GLU A O 1
ATOM 1380 N N . PRO A 1 181 ? -11.506 -9.202 3.655 1.00 89.88 181 PRO A N 1
ATOM 1381 C CA . PRO A 1 181 ? -12.261 -7.986 3.392 1.00 89.88 181 PRO A CA 1
ATOM 1382 C C . PRO A 1 181 ? -11.994 -6.934 4.482 1.00 89.88 181 PRO A C 1
ATOM 1384 O O . PRO A 1 181 ? -11.615 -7.276 5.603 1.00 89.88 181 PRO A O 1
ATOM 1387 N N . PRO A 1 182 ? -12.188 -5.643 4.175 1.00 87.25 182 PRO A N 1
ATOM 1388 C CA . PRO A 1 182 ? -12.017 -4.596 5.169 1.00 87.25 182 PRO A CA 1
ATOM 1389 C C . PRO A 1 182 ? -13.054 -4.750 6.285 1.00 87.25 182 PRO A C 1
ATOM 1391 O O . PRO A 1 182 ? -14.206 -5.097 6.018 1.00 87.25 182 PRO A O 1
ATOM 1394 N N . ALA A 1 183 ? -12.669 -4.442 7.526 1.00 71.44 183 ALA A N 1
ATOM 1395 C CA . ALA A 1 183 ? -13.600 -4.505 8.651 1.00 71.44 183 ALA A CA 1
ATOM 1396 C C . ALA A 1 183 ? -14.819 -3.593 8.407 1.00 71.44 183 ALA A C 1
ATOM 1398 O O . ALA A 1 183 ? -14.688 -2.383 8.178 1.00 71.44 183 ALA A O 1
ATOM 1399 N N . THR A 1 184 ? -16.019 -4.175 8.443 1.00 55.62 184 THR A N 1
ATOM 1400 C CA . THR A 1 184 ? -17.269 -3.468 8.136 1.00 55.62 184 THR A CA 1
ATOM 1401 C C . THR A 1 184 ? -17.792 -2.625 9.298 1.00 55.62 184 THR A C 1
ATOM 1403 O O . THR A 1 184 ? -18.610 -1.745 9.052 1.00 55.62 184 THR A O 1
ATOM 1406 N N . ASN A 1 185 ? -17.289 -2.798 10.530 1.00 41.16 185 ASN A N 1
ATOM 1407 C CA . ASN A 1 185 ? -17.740 -2.046 11.706 1.00 41.16 185 ASN A CA 1
ATOM 1408 C C . ASN A 1 185 ? -16.591 -1.615 12.635 1.00 41.16 185 ASN A C 1
ATOM 1410 O O . ASN A 1 185 ? -15.634 -2.351 12.866 1.00 41.16 185 ASN A O 1
ATOM 1414 N N . VAL A 1 186 ? -16.725 -0.414 13.214 1.00 41.81 186 VAL A N 1
ATOM 1415 C CA . VAL A 1 186 ? -15.936 0.061 14.366 1.00 41.81 186 VAL A CA 1
ATOM 1416 C C . VAL A 1 186 ? -16.359 -0.778 15.577 1.00 41.81 186 VAL A C 1
ATOM 1418 O O . VAL A 1 186 ? -17.275 -0.407 16.300 1.00 41.81 186 VAL A O 1
ATOM 1421 N N . GLY A 1 187 ? -15.761 -1.954 15.725 1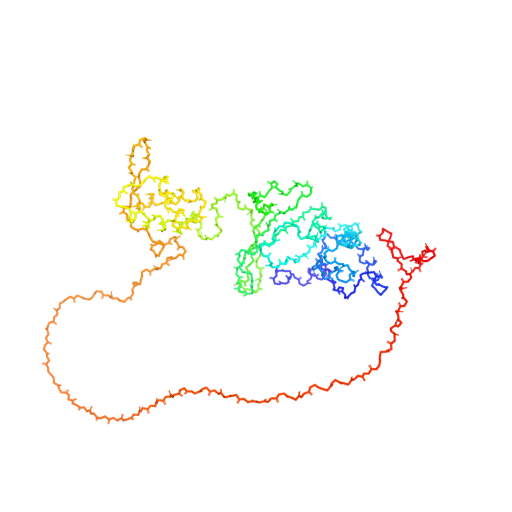.00 42.03 187 GLY A N 1
ATOM 1422 C CA . GLY A 1 187 ? -16.120 -2.951 16.738 1.00 42.03 187 GLY A CA 1
ATOM 1423 C C . GLY A 1 187 ? -15.405 -4.284 16.525 1.00 42.03 187 GLY A C 1
ATOM 1424 O O . GLY A 1 187 ? -15.111 -4.967 17.498 1.00 42.03 187 GLY A O 1
ATOM 1425 N N . ASP A 1 188 ? -15.020 -4.583 15.282 1.00 41.06 188 ASP A N 1
ATOM 1426 C CA . ASP A 1 188 ? -14.162 -5.725 14.968 1.00 41.06 188 ASP A CA 1
ATOM 1427 C C . ASP A 1 188 ? -12.698 -5.285 15.047 1.00 41.06 188 ASP A C 1
ATOM 1429 O O . ASP A 1 188 ? -12.031 -5.020 14.041 1.00 41.06 188 ASP A O 1
ATOM 1433 N N . SER A 1 189 ? -12.205 -5.137 16.277 1.00 37.44 189 SER A N 1
ATOM 1434 C CA . SER A 1 189 ? -10.764 -5.249 16.499 1.00 37.44 189 SER A CA 1
ATOM 1435 C C . SER A 1 189 ? -10.340 -6.666 16.073 1.00 37.44 189 SER A C 1
ATOM 1437 O O . SER A 1 189 ? -11.050 -7.613 16.401 1.00 37.44 189 SER A O 1
ATOM 1439 N N . PRO A 1 190 ? -9.232 -6.847 15.332 1.00 41.53 190 PRO A N 1
ATOM 1440 C CA . PRO A 1 190 ? -8.802 -8.165 14.848 1.00 41.53 190 PRO A CA 1
ATOM 1441 C C . PRO A 1 190 ? -8.180 -9.035 15.950 1.00 41.53 190 PRO A C 1
ATOM 1443 O O . PRO A 1 190 ? -7.870 -10.199 15.708 1.00 41.53 190 PRO A O 1
ATOM 1446 N N . ASP A 1 191 ? -7.979 -8.467 17.137 1.00 45.16 191 ASP A N 1
ATOM 1447 C CA . ASP A 1 191 ? -7.308 -9.108 18.256 1.00 45.16 191 ASP A CA 1
ATOM 1448 C C . ASP A 1 191 ? -8.338 -9.800 19.162 1.00 45.16 191 ASP A C 1
ATOM 1450 O O . ASP A 1 191 ? -9.111 -9.134 19.849 1.00 45.16 191 ASP A O 1
ATOM 1454 N N . GLY A 1 192 ? -8.326 -11.137 19.163 1.00 42.44 192 GLY A N 1
ATOM 1455 C CA . GLY A 1 192 ? -8.988 -11.966 20.176 1.00 42.44 192 GLY A CA 1
ATOM 1456 C C . GLY A 1 192 ? -10.266 -12.668 19.711 1.00 42.44 192 GLY A C 1
ATOM 1457 O O . GLY A 1 192 ? -11.339 -12.078 19.649 1.00 42.44 192 GLY A O 1
ATOM 1458 N N . ASP A 1 193 ? -10.137 -13.966 19.402 1.00 39.00 193 ASP A N 1
ATOM 1459 C CA . ASP A 1 193 ? -11.128 -15.035 19.648 1.00 39.00 193 ASP A CA 1
ATOM 1460 C C . ASP A 1 193 ? -12.628 -14.833 19.313 1.00 39.00 193 ASP A C 1
ATOM 1462 O O . ASP A 1 193 ? -13.479 -15.587 19.786 1.00 39.00 193 ASP A O 1
ATOM 1466 N N . GLY A 1 194 ? -12.969 -13.891 18.428 1.00 41.41 194 GLY A N 1
ATOM 1467 C CA . GLY A 1 194 ? -14.359 -13.594 18.066 1.00 41.41 194 GLY A CA 1
ATOM 1468 C C . GLY A 1 194 ? -15.157 -12.969 19.213 1.00 41.41 194 GLY A C 1
ATOM 1469 O O . GLY A 1 194 ? -16.389 -12.934 19.158 1.00 41.41 194 GLY A O 1
ATOM 1470 N N . ARG A 1 195 ? -14.474 -12.491 20.261 1.00 50.59 195 ARG A N 1
ATOM 1471 C CA . ARG A 1 195 ? -15.115 -11.813 21.383 1.00 50.59 195 ARG A CA 1
ATOM 1472 C C . ARG A 1 195 ? -15.359 -10.350 21.005 1.00 50.59 195 ARG A C 1
ATOM 1474 O O . ARG A 1 195 ? -14.486 -9.711 20.419 1.00 50.59 195 ARG A O 1
ATOM 1481 N N . PRO A 1 196 ? -16.545 -9.794 21.304 1.00 53.31 196 PRO A N 1
ATOM 1482 C CA . PRO A 1 196 ? -16.827 -8.392 21.027 1.00 53.31 196 PRO A CA 1
ATOM 1483 C C . PRO A 1 196 ? -15.806 -7.514 21.756 1.00 53.31 196 PRO A C 1
ATOM 1485 O O . PRO A 1 196 ? -15.576 -7.702 22.949 1.00 53.31 196 PRO A O 1
ATOM 1488 N N . TRP A 1 197 ? -15.199 -6.560 21.045 1.00 58.78 197 TRP A N 1
ATOM 1489 C CA . TRP A 1 197 ? -14.186 -5.660 21.599 1.00 58.78 197 TRP A CA 1
ATOM 1490 C C . TRP A 1 197 ? -14.661 -5.004 22.907 1.00 58.78 197 TRP A C 1
ATOM 1492 O O . TRP A 1 197 ? -15.690 -4.322 22.937 1.00 58.78 197 TRP A O 1
ATOM 1502 N N . LYS A 1 198 ? -13.888 -5.179 23.989 1.00 71.12 198 LYS A N 1
ATOM 1503 C CA . LYS A 1 198 ? -14.168 -4.605 25.313 1.00 71.12 198 LYS A CA 1
ATOM 1504 C C . LYS A 1 198 ? -13.130 -3.533 25.681 1.00 71.12 198 LYS A C 1
ATOM 1506 O O . LYS A 1 198 ? -11.939 -3.826 25.739 1.00 71.12 198 LYS A O 1
ATOM 1511 N N . PRO A 1 199 ? -13.530 -2.285 25.996 1.00 79.25 199 PRO A N 1
ATOM 1512 C CA . PRO A 1 199 ? -12.628 -1.226 26.454 1.00 79.25 199 PRO A CA 1
ATOM 1513 C C . PRO A 1 199 ? -12.221 -1.403 27.930 1.00 79.25 199 PRO A C 1
ATOM 1515 O O . PRO A 1 199 ? -12.463 -0.527 28.767 1.00 79.25 199 PRO A O 1
ATOM 1518 N N . THR A 1 200 ? -11.563 -2.514 28.257 1.00 83.12 200 THR A N 1
ATOM 1519 C CA . THR A 1 200 ? -11.187 -2.926 29.624 1.00 83.12 200 THR A CA 1
ATOM 1520 C C . THR A 1 200 ? -10.299 -1.882 30.336 1.00 83.12 200 THR A C 1
ATOM 1522 O O . THR A 1 200 ? -10.479 -1.584 31.523 1.00 83.12 200 THR A O 1
ATOM 1525 N N . GLY A 1 201 ? -9.441 -1.193 29.566 1.00 81.50 201 GLY A N 1
ATOM 1526 C CA . GLY A 1 201 ? -8.721 0.054 29.892 1.00 81.50 201 GLY A CA 1
ATOM 1527 C C . GLY A 1 201 ? -9.568 1.123 30.580 1.00 81.50 201 GLY A C 1
ATOM 1528 O O . GLY A 1 201 ? -9.231 1.673 31.632 1.00 81.50 201 GLY A O 1
ATOM 1529 N N . ILE A 1 202 ? -10.677 1.446 29.924 1.00 85.94 202 ILE A N 1
ATOM 1530 C CA . ILE A 1 202 ? -11.603 2.497 30.331 1.00 85.94 202 ILE A CA 1
ATOM 1531 C C . ILE A 1 202 ? -12.473 1.987 31.481 1.00 85.94 202 ILE A C 1
ATOM 1533 O O . ILE A 1 202 ? -12.680 2.720 32.446 1.00 85.94 202 ILE A O 1
ATOM 1537 N N . MET A 1 203 ? -12.916 0.728 31.409 1.00 88.56 203 MET A N 1
ATOM 1538 C CA . MET A 1 203 ? -13.733 0.078 32.436 1.00 88.56 203 MET A CA 1
ATOM 1539 C C . MET A 1 203 ? -13.048 0.085 33.811 1.00 88.56 203 MET A C 1
ATOM 1541 O O . MET A 1 203 ? -13.667 0.484 34.795 1.00 88.56 203 MET A O 1
ATOM 1545 N N . GLU A 1 204 ? -11.757 -0.253 33.901 1.00 88.06 204 GLU A N 1
ATOM 1546 C CA . GLU A 1 204 ? -11.035 -0.228 35.184 1.00 88.06 204 GLU A CA 1
ATOM 1547 C C . GLU A 1 204 ? -10.917 1.185 35.768 1.00 88.06 204 GLU A C 1
ATOM 1549 O O . GLU A 1 204 ? -11.135 1.381 36.966 1.00 88.06 204 GLU A O 1
ATOM 1554 N N . LYS A 1 205 ? -10.625 2.192 34.938 1.00 86.12 205 LYS A N 1
ATOM 1555 C CA . LYS A 1 205 ? -10.578 3.586 35.404 1.00 86.12 205 LYS A CA 1
ATOM 1556 C C . LYS A 1 205 ? -11.937 4.059 35.914 1.00 86.12 205 LYS A C 1
ATOM 1558 O O . LYS A 1 205 ? -12.008 4.678 36.972 1.00 86.12 205 LYS A O 1
ATOM 1563 N N . LEU A 1 206 ? -13.014 3.742 35.195 1.00 89.00 206 LEU A N 1
ATOM 1564 C CA . LEU A 1 206 ? -14.374 4.071 35.623 1.00 89.00 206 LEU A CA 1
ATOM 1565 C C . LEU A 1 206 ? -14.744 3.361 36.934 1.00 89.00 206 LEU A C 1
ATOM 1567 O O . LEU A 1 206 ? -15.312 4.006 37.812 1.00 89.00 206 LEU A O 1
ATOM 1571 N N . SER A 1 207 ? -14.363 2.089 37.109 1.00 90.00 207 SER A N 1
ATOM 1572 C CA . SER A 1 207 ? -14.537 1.360 38.376 1.00 90.00 207 SER A CA 1
ATOM 1573 C C . SER A 1 207 ? -13.832 2.073 39.530 1.00 90.00 207 SER A C 1
ATOM 1575 O O . SER A 1 207 ? -14.459 2.351 40.547 1.00 90.00 207 SER A O 1
ATOM 1577 N N . ARG A 1 208 ? -12.562 2.470 39.358 1.00 88.38 208 ARG A N 1
ATOM 1578 C CA . ARG A 1 208 ? -11.802 3.202 40.391 1.00 88.38 208 ARG A CA 1
ATOM 1579 C C . ARG A 1 208 ? -12.449 4.540 40.763 1.00 88.38 208 ARG A C 1
ATOM 1581 O O . ARG A 1 208 ? -12.506 4.890 41.939 1.00 88.38 208 ARG A O 1
ATOM 1588 N N . LEU A 1 209 ? -12.965 5.278 39.779 1.00 88.94 209 LEU A N 1
ATOM 1589 C CA . LEU A 1 209 ? -13.666 6.547 40.015 1.00 88.94 209 LEU A CA 1
ATOM 1590 C C . LEU A 1 209 ? -14.993 6.347 40.762 1.00 88.94 209 LEU A C 1
ATOM 1592 O O . LEU A 1 209 ? -15.346 7.154 41.626 1.00 88.94 209 LEU A O 1
ATOM 1596 N N . LEU A 1 210 ? -15.716 5.268 40.458 1.00 89.94 210 LEU A N 1
ATOM 1597 C CA . LEU A 1 210 ? -16.951 4.904 41.152 1.00 89.94 210 LEU A CA 1
ATOM 1598 C C . LEU A 1 210 ? -16.697 4.385 42.571 1.00 89.94 210 LEU A C 1
ATOM 1600 O O . LEU A 1 210 ? -17.492 4.674 43.456 1.00 89.94 210 LEU A O 1
ATOM 1604 N N . GLU A 1 211 ? -15.589 3.685 42.811 1.00 88.44 211 GLU A N 1
ATOM 1605 C CA . GLU A 1 211 ? -15.155 3.263 44.151 1.00 88.44 211 GLU A CA 1
ATOM 1606 C C . GLU A 1 211 ? -14.780 4.458 45.035 1.00 88.44 211 GLU A C 1
ATOM 1608 O O . GLU A 1 211 ? -15.127 4.501 46.215 1.00 88.44 211 GLU A O 1
ATOM 1613 N N . ALA A 1 212 ? -14.100 5.456 44.463 1.00 86.50 212 ALA A N 1
ATOM 1614 C CA . ALA A 1 212 ? -13.758 6.690 45.167 1.00 86.50 212 ALA A CA 1
ATOM 1615 C C . ALA A 1 212 ? -14.993 7.564 45.470 1.00 86.50 212 ALA A C 1
ATOM 1617 O O . ALA A 1 212 ? -14.956 8.421 46.358 1.00 86.50 212 ALA A O 1
ATOM 1618 N N . SER A 1 213 ? -16.095 7.351 44.747 1.00 87.00 213 SER A N 1
ATOM 1619 C CA . SER A 1 213 ? -17.336 8.106 44.897 1.00 87.00 213 SER A CA 1
ATOM 1620 C C . SER A 1 213 ? -18.242 7.471 45.957 1.00 87.00 213 SER A C 1
ATOM 1622 O O . SER A 1 213 ? -18.754 6.370 45.789 1.00 87.00 213 SER A O 1
ATOM 1624 N N . ARG A 1 214 ? -18.493 8.186 47.062 1.00 78.44 214 ARG A N 1
ATOM 1625 C CA . ARG A 1 214 ? -19.366 7.699 48.155 1.00 78.44 214 ARG A CA 1
ATOM 1626 C C . ARG A 1 214 ? -20.862 7.737 47.823 1.00 78.44 214 ARG A C 1
ATOM 1628 O O . ARG A 1 214 ? -21.644 7.030 48.452 1.00 78.44 214 ARG A O 1
ATOM 1635 N N . GLU A 1 215 ? -21.251 8.547 46.844 1.00 86.06 215 GLU A N 1
ATOM 1636 C CA . GLU A 1 215 ? -22.638 8.744 46.414 1.00 86.06 215 GLU A CA 1
ATOM 1637 C C . GLU A 1 215 ? -22.836 8.286 44.962 1.00 86.06 215 GLU A C 1
ATOM 1639 O O . GLU A 1 215 ? -21.880 8.331 44.181 1.00 86.06 215 GLU A O 1
ATOM 1644 N N . PRO A 1 216 ? -24.062 7.889 44.566 1.00 87.94 216 PRO A N 1
ATOM 1645 C CA . PRO A 1 216 ? -24.375 7.603 43.170 1.00 87.94 216 PRO A CA 1
ATOM 1646 C C . PRO A 1 216 ? -24.074 8.811 42.273 1.00 87.94 216 PRO A C 1
ATOM 1648 O O . PRO A 1 216 ? -24.532 9.927 42.527 1.00 87.94 216 PRO A O 1
ATOM 1651 N N . VAL A 1 217 ? -23.315 8.597 41.200 1.00 90.25 217 VAL A N 1
ATOM 1652 C CA . VAL A 1 217 ? -22.909 9.659 40.267 1.00 90.25 217 VAL A CA 1
ATOM 1653 C C . VAL A 1 217 ? -23.683 9.552 38.963 1.00 90.25 217 VAL A C 1
ATOM 1655 O O . VAL A 1 217 ? -23.936 8.462 38.463 1.00 90.25 217 VAL A O 1
ATOM 1658 N N . SER A 1 218 ? -24.059 10.685 38.373 1.00 91.44 218 SER A N 1
ATOM 1659 C CA . SER A 1 218 ? -24.701 10.663 37.059 1.00 91.44 218 SER A CA 1
ATOM 1660 C C . SER A 1 218 ? -23.702 10.285 35.964 1.00 91.44 218 SER A C 1
ATOM 1662 O O . SER A 1 218 ? -22.515 10.605 36.054 1.00 91.44 218 SER A O 1
ATOM 1664 N N . GLN A 1 219 ? -24.194 9.683 34.881 1.00 87.62 219 GLN A N 1
ATOM 1665 C CA . GLN A 1 219 ? -23.387 9.355 33.698 1.00 87.62 219 GLN A CA 1
ATOM 1666 C C . GLN A 1 219 ? -22.554 10.548 33.185 1.00 87.62 219 GLN A C 1
ATOM 1668 O O . GLN A 1 219 ? -21.375 10.402 32.870 1.00 87.62 219 GLN A O 1
ATOM 1673 N N . ASN A 1 220 ? -23.141 11.751 33.145 1.00 87.12 220 ASN A N 1
ATOM 1674 C CA . ASN A 1 220 ? -22.430 12.961 32.717 1.00 87.12 220 ASN A CA 1
ATOM 1675 C C . ASN A 1 220 ? -21.329 13.366 33.707 1.00 87.12 220 ASN A C 1
ATOM 1677 O O . ASN A 1 220 ? -20.237 13.729 33.281 1.00 87.12 220 ASN A O 1
ATOM 1681 N N . LYS A 1 221 ? -21.591 13.268 35.017 1.00 88.75 221 LYS A N 1
ATOM 1682 C CA . LYS A 1 221 ? -20.601 13.579 36.057 1.00 88.75 221 LYS A CA 1
ATOM 1683 C C . LYS A 1 221 ? -19.431 12.594 36.016 1.00 88.75 221 LYS A C 1
ATOM 1685 O O . LYS A 1 221 ? -18.285 13.021 36.114 1.00 88.75 221 LYS A O 1
ATOM 1690 N N . LEU A 1 222 ? -19.709 11.309 35.798 1.00 89.62 222 LEU A N 1
ATOM 1691 C CA . LEU A 1 222 ? -18.686 10.275 35.655 1.00 89.62 222 LEU A CA 1
ATOM 1692 C C . LEU A 1 222 ? -17.807 10.502 34.413 1.00 89.62 222 LEU A C 1
ATOM 1694 O O . LEU A 1 222 ? -16.589 10.367 34.493 1.00 89.62 222 LEU A O 1
ATOM 1698 N N . LEU A 1 223 ? -18.397 10.924 33.288 1.00 87.31 223 LEU A N 1
ATOM 1699 C CA . LEU A 1 223 ? -17.640 11.295 32.088 1.00 87.31 223 LEU A CA 1
ATOM 1700 C C . LEU A 1 223 ? -16.701 12.485 32.348 1.00 87.31 223 LEU A C 1
ATOM 1702 O O . LEU A 1 223 ? -15.545 12.456 31.929 1.00 87.31 223 LEU A O 1
ATOM 1706 N N . THR A 1 224 ? -17.173 13.510 33.063 1.00 88.62 224 THR A N 1
ATOM 1707 C CA . THR A 1 224 ? -16.342 14.657 33.461 1.00 88.62 224 THR A CA 1
ATOM 1708 C C . THR A 1 224 ? -15.211 14.236 34.401 1.00 88.62 224 THR A C 1
ATOM 1710 O O . THR A 1 224 ? -14.073 14.652 34.201 1.00 88.62 224 THR A O 1
ATOM 1713 N N . MET A 1 225 ? -15.492 13.379 35.388 1.00 86.88 225 MET A N 1
ATOM 1714 C CA . MET A 1 225 ? -14.477 12.832 36.298 1.00 86.88 225 MET A CA 1
ATOM 1715 C C . MET A 1 225 ? -13.410 12.035 35.544 1.00 86.88 225 MET A C 1
ATOM 1717 O O . MET A 1 225 ? -12.223 12.225 35.782 1.00 86.88 225 MET A O 1
ATOM 1721 N N . TYR A 1 226 ? -13.818 11.205 34.582 1.00 89.19 226 TYR A N 1
ATOM 1722 C CA . TYR A 1 226 ? -12.901 10.439 33.740 1.00 89.19 226 TYR A CA 1
ATOM 1723 C C . TYR A 1 226 ? -11.962 11.335 32.924 1.00 89.19 226 TYR A C 1
ATOM 1725 O O .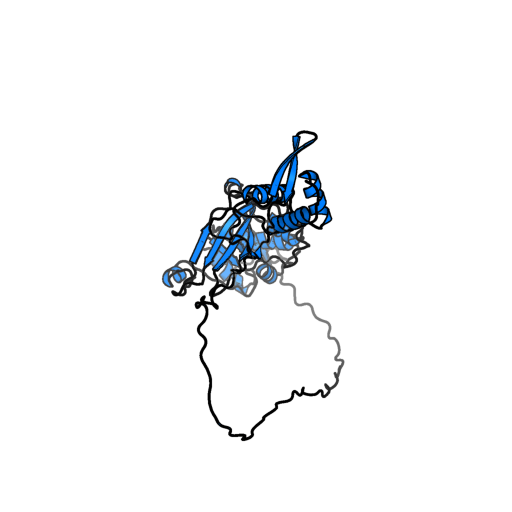 TYR A 1 226 ? -10.767 11.062 32.838 1.00 89.19 226 TYR A O 1
ATOM 1733 N N . GLN A 1 227 ? -12.475 12.424 32.348 1.00 86.00 227 GLN A N 1
ATOM 1734 C CA . GLN A 1 227 ? -11.653 13.389 31.612 1.00 86.00 227 GLN A CA 1
ATOM 1735 C C . GLN A 1 227 ? -10.686 14.145 32.534 1.00 86.00 227 GLN A C 1
ATOM 1737 O O . GLN A 1 227 ? -9.529 14.349 32.168 1.00 86.00 227 GLN A O 1
ATOM 1742 N N . ALA A 1 228 ? -11.141 14.525 33.733 1.00 84.25 228 ALA A N 1
ATOM 1743 C CA . ALA A 1 228 ? -10.316 15.201 34.734 1.00 84.25 228 ALA A CA 1
ATOM 1744 C C . ALA A 1 228 ? -9.172 14.311 35.258 1.00 84.25 228 ALA A C 1
ATOM 1746 O O . ALA A 1 228 ? -8.076 14.809 35.492 1.00 84.25 228 ALA A O 1
ATOM 1747 N N . ASP A 1 229 ? -9.391 12.996 35.347 1.00 81.75 229 ASP A N 1
ATOM 1748 C CA . ASP A 1 229 ? -8.384 11.980 35.702 1.00 81.75 229 ASP A CA 1
ATOM 1749 C C . ASP A 1 229 ? -7.435 11.622 34.526 1.00 81.75 229 ASP A C 1
ATOM 1751 O O . ASP A 1 229 ? -6.742 10.604 34.513 1.00 81.75 229 ASP A O 1
ATOM 1755 N N . GLY A 1 230 ? -7.413 12.447 33.472 1.00 76.25 230 GLY A N 1
ATOM 1756 C CA . GLY A 1 230 ? -6.549 12.261 32.303 1.00 76.25 230 GLY A CA 1
ATOM 1757 C C . GLY A 1 230 ? -7.030 11.184 31.324 1.00 76.25 230 GLY A C 1
ATOM 1758 O O . GLY A 1 230 ? -6.254 10.711 30.488 1.00 76.25 230 GLY A O 1
ATOM 1759 N N . GLY A 1 231 ? -8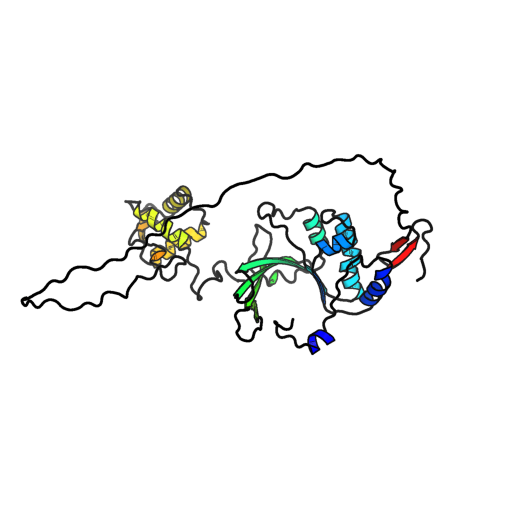.297 10.771 31.402 1.00 80.44 231 GLY A N 1
ATOM 1760 C CA . GLY A 1 231 ? -8.931 9.873 30.442 1.00 80.44 231 GLY A CA 1
ATOM 1761 C C . GLY A 1 231 ? -9.020 10.492 29.044 1.00 80.44 231 GLY A C 1
ATOM 1762 O O . GLY A 1 231 ? -9.634 11.537 28.850 1.00 80.44 231 GLY A O 1
ATOM 1763 N N . ARG A 1 232 ? -8.422 9.830 28.043 1.00 73.88 232 ARG A N 1
ATOM 1764 C CA . ARG A 1 232 ? -8.392 10.288 26.635 1.00 73.88 232 ARG A CA 1
ATOM 1765 C C . ARG A 1 232 ? -9.333 9.506 25.705 1.00 73.88 232 ARG A C 1
ATOM 1767 O O . ARG A 1 232 ? -9.203 9.579 24.486 1.00 73.88 232 ARG A O 1
ATOM 1774 N N . GLY A 1 233 ? -10.267 8.737 26.269 1.00 73.38 233 GLY A N 1
ATOM 1775 C CA . GLY A 1 233 ? -11.247 7.957 25.509 1.00 73.38 233 GLY A CA 1
ATOM 1776 C C . GLY A 1 233 ? -12.254 8.826 24.747 1.00 73.38 233 GLY A C 1
ATOM 1777 O O . GLY A 1 233 ? -12.678 9.879 25.227 1.00 73.38 233 GLY A O 1
ATOM 1778 N N . ARG A 1 234 ? -12.670 8.373 23.555 1.00 76.06 234 ARG A N 1
ATOM 1779 C CA . ARG A 1 234 ? -13.817 8.964 22.843 1.00 76.06 234 ARG A CA 1
ATOM 1780 C C . ARG A 1 234 ? -15.074 8.805 23.695 1.00 76.06 234 ARG A C 1
ATOM 1782 O O . ARG A 1 234 ? -15.266 7.753 24.298 1.00 76.06 234 ARG A O 1
ATOM 1789 N N . LYS A 1 235 ? -15.965 9.803 23.660 1.00 78.00 235 LYS A N 1
ATOM 1790 C CA . LYS A 1 235 ? -17.222 9.790 24.427 1.00 78.00 235 LYS A CA 1
ATOM 1791 C C . LYS A 1 235 ? -18.003 8.486 24.240 1.00 78.00 235 LYS A C 1
ATOM 1793 O O . LYS A 1 235 ? -18.418 7.915 25.237 1.00 78.00 235 LYS A O 1
ATOM 1798 N N . GLN A 1 236 ? -18.154 8.011 23.000 1.00 77.88 236 GLN A N 1
ATOM 1799 C CA . GLN A 1 236 ? -18.888 6.776 22.707 1.00 77.88 236 GLN A CA 1
ATOM 1800 C C . GLN A 1 236 ? -18.275 5.561 23.418 1.00 77.88 236 GLN A C 1
ATOM 1802 O O . GLN A 1 236 ? -18.957 4.929 24.209 1.00 77.88 236 GLN A O 1
ATOM 1807 N N . ASN A 1 237 ? -16.967 5.338 23.274 1.00 78.12 237 ASN A N 1
ATOM 1808 C CA . ASN A 1 237 ? -16.266 4.228 23.925 1.00 78.12 237 ASN A CA 1
ATOM 1809 C C . ASN A 1 237 ? -16.386 4.266 25.461 1.00 78.12 237 ASN A C 1
ATOM 1811 O O . ASN A 1 237 ? -16.428 3.224 26.106 1.00 78.12 237 ASN A O 1
ATOM 1815 N N . THR A 1 238 ? -16.428 5.460 26.065 1.00 82.88 238 THR A N 1
ATOM 1816 C CA . THR A 1 238 ? -16.661 5.605 27.511 1.00 82.88 238 THR A CA 1
ATOM 1817 C C . THR A 1 238 ? -18.093 5.237 27.897 1.00 82.88 238 THR A C 1
ATOM 1819 O O . THR A 1 238 ? -18.294 4.655 28.957 1.00 82.88 238 THR A O 1
ATOM 1822 N N . LEU A 1 239 ? -19.084 5.542 27.055 1.00 84.38 239 LEU A N 1
ATOM 1823 C CA . LEU A 1 239 ? -20.467 5.113 27.277 1.00 84.38 239 LEU A CA 1
ATOM 1824 C C . LEU A 1 239 ? -20.618 3.598 27.133 1.00 84.38 239 LEU A C 1
ATOM 1826 O O . LEU A 1 239 ? -21.261 2.976 27.974 1.00 84.38 239 LEU A O 1
ATOM 1830 N N . ASP A 1 240 ? -19.976 3.011 26.126 1.00 81.56 240 ASP A N 1
ATOM 1831 C CA . ASP A 1 240 ? -19.983 1.565 25.909 1.00 81.56 240 ASP A CA 1
ATOM 1832 C C . ASP A 1 240 ? -19.329 0.840 27.099 1.00 81.56 240 ASP A C 1
ATOM 1834 O O . ASP A 1 240 ? -19.878 -0.130 27.614 1.00 81.56 240 ASP A O 1
ATOM 1838 N N . ALA A 1 241 ? -18.223 1.379 27.630 1.00 86.06 241 ALA A N 1
ATOM 1839 C CA . ALA A 1 241 ? -17.584 0.880 28.851 1.00 86.06 241 ALA A CA 1
ATOM 1840 C C . ALA A 1 241 ? -18.510 0.927 30.082 1.00 86.06 241 ALA A C 1
ATOM 1842 O O . ALA A 1 241 ? -18.504 -0.001 30.887 1.00 86.06 241 ALA A O 1
ATOM 1843 N N . ILE A 1 242 ? -19.306 1.994 30.243 1.00 87.75 242 ILE A N 1
ATOM 1844 C CA . ILE A 1 242 ? -20.289 2.099 31.335 1.00 87.75 242 ILE A CA 1
ATOM 1845 C C . ILE A 1 242 ? -21.357 1.012 31.195 1.00 87.75 242 ILE A C 1
ATOM 1847 O O . ILE A 1 242 ? -21.683 0.365 32.184 1.00 87.75 242 ILE A O 1
ATOM 1851 N N . ASN A 1 243 ? -21.884 0.799 29.986 1.00 87.19 243 ASN A N 1
ATOM 1852 C CA . ASN A 1 243 ? -22.899 -0.228 29.746 1.00 87.19 243 ASN A CA 1
ATOM 1853 C C . ASN A 1 243 ? -22.353 -1.628 30.043 1.00 87.19 243 ASN A C 1
ATOM 1855 O O . ASN A 1 243 ? -22.977 -2.362 30.796 1.00 87.19 243 ASN A O 1
ATOM 1859 N N . LEU A 1 244 ? -21.142 -1.946 29.581 1.00 87.25 244 LEU A N 1
ATOM 1860 C CA . LEU A 1 244 ? -20.499 -3.232 29.866 1.00 87.25 244 LEU A CA 1
ATOM 1861 C C . LEU A 1 244 ? -20.263 -3.467 31.365 1.00 87.25 244 LEU A C 1
ATOM 1863 O O . LEU A 1 244 ? -20.387 -4.593 31.839 1.00 87.25 244 LEU A O 1
ATOM 1867 N N . LEU A 1 245 ? -19.940 -2.418 32.130 1.00 86.06 245 LEU A N 1
ATOM 1868 C CA . LEU A 1 245 ? -19.813 -2.514 33.587 1.00 86.06 245 LEU A CA 1
ATOM 1869 C C . LEU A 1 245 ? -21.155 -2.771 34.283 1.00 86.06 245 LEU A C 1
ATOM 1871 O O . LEU A 1 245 ? -21.181 -3.436 35.319 1.00 86.06 245 LEU A O 1
ATOM 1875 N N . VAL A 1 246 ? -22.254 -2.243 33.744 1.00 86.38 246 VAL A N 1
ATOM 1876 C CA . VAL A 1 246 ? -23.600 -2.524 34.257 1.00 86.38 246 VAL A CA 1
ATOM 1877 C C . VAL A 1 246 ? -24.017 -3.943 33.897 1.00 86.38 246 VAL A C 1
ATOM 1879 O O . VAL A 1 246 ? -24.428 -4.691 34.780 1.00 86.38 246 VAL A O 1
ATOM 1882 N N . ASP A 1 247 ? -23.858 -4.331 32.633 1.00 82.38 247 ASP A N 1
ATOM 1883 C CA . ASP A 1 247 ? -24.217 -5.661 32.137 1.00 82.38 247 ASP A CA 1
ATOM 1884 C C . ASP A 1 247 ? -23.419 -6.758 32.861 1.00 82.38 247 ASP A C 1
ATOM 1886 O O . ASP A 1 247 ? -23.956 -7.813 33.190 1.00 82.38 247 ASP A O 1
ATOM 1890 N N . GLY A 1 248 ? -22.149 -6.483 33.187 1.00 80.81 248 GLY A N 1
ATOM 1891 C CA . GLY A 1 248 ? -21.292 -7.347 34.005 1.00 80.81 248 GLY A CA 1
ATOM 1892 C C . GLY A 1 248 ? -21.574 -7.303 35.514 1.00 80.81 248 GLY A C 1
ATOM 1893 O O . GLY A 1 248 ? -20.882 -7.966 36.281 1.00 80.81 248 GLY A O 1
ATOM 1894 N N . GLY A 1 249 ? -22.549 -6.512 35.978 1.00 83.88 249 GLY A N 1
ATOM 1895 C CA . GLY A 1 249 ? -22.929 -6.415 37.394 1.00 83.88 249 GLY A CA 1
ATOM 1896 C C . GLY A 1 249 ? -21.919 -5.689 38.295 1.00 83.88 249 GLY A C 1
ATOM 1897 O O . GLY A 1 249 ? -22.059 -5.688 39.524 1.00 83.88 249 GLY A O 1
ATOM 1898 N N . HIS A 1 250 ? -20.904 -5.048 37.714 1.00 85.88 250 HIS A N 1
ATOM 1899 C CA . HIS A 1 250 ? -19.918 -4.239 38.434 1.00 85.88 250 HIS A CA 1
ATOM 1900 C C . HIS A 1 250 ? -20.473 -2.876 38.840 1.00 85.88 250 HIS A C 1
ATOM 1902 O O . HIS A 1 250 ? -20.075 -2.316 39.863 1.00 85.88 250 HIS A O 1
ATOM 1908 N N . VAL A 1 251 ? -21.443 -2.360 38.087 1.00 89.25 251 VAL A N 1
ATOM 1909 C CA . VAL A 1 251 ? -22.120 -1.091 38.355 1.00 89.25 251 VAL A CA 1
ATOM 1910 C C . VAL A 1 251 ? -23.622 -1.318 38.436 1.00 89.25 251 VAL A C 1
ATOM 1912 O O . VAL A 1 251 ? -24.201 -2.050 37.645 1.00 89.25 251 VAL A O 1
ATOM 1915 N N . THR A 1 252 ? -24.263 -0.678 39.408 1.00 87.00 252 THR A N 1
ATOM 1916 C CA . THR A 1 252 ? -25.723 -0.669 39.547 1.00 87.00 252 THR A CA 1
ATOM 1917 C C . THR A 1 252 ? -26.283 0.675 39.135 1.00 87.00 252 THR A C 1
ATOM 1919 O O . THR A 1 252 ? -25.650 1.720 39.328 1.00 87.00 252 THR A O 1
ATOM 1922 N N . GLU A 1 253 ? -27.491 0.633 38.585 1.00 90.50 253 GLU A N 1
ATOM 1923 C CA . GLU A 1 253 ? -28.207 1.810 38.127 1.00 90.50 253 GLU A CA 1
ATOM 1924 C C . GLU A 1 253 ? -29.398 2.127 39.013 1.00 90.50 253 GLU A C 1
ATOM 1926 O O . GLU A 1 253 ? -30.152 1.243 39.420 1.00 90.50 253 GLU A O 1
ATOM 1931 N N . SER A 1 254 ? -29.611 3.413 39.259 1.00 87.81 254 SER A N 1
ATOM 1932 C CA . SER A 1 254 ? -30.847 3.913 39.842 1.00 87.81 254 SER A CA 1
ATOM 1933 C C . SER A 1 254 ? -31.320 5.174 39.126 1.00 87.81 254 SER A C 1
ATOM 1935 O O . SER A 1 254 ? -30.563 5.863 38.436 1.00 87.81 254 SER A O 1
ATOM 1937 N N . THR A 1 255 ? -32.613 5.464 39.256 1.00 88.00 255 THR A N 1
ATOM 1938 C CA . THR A 1 255 ? -33.207 6.664 38.661 1.00 88.00 255 THR A CA 1
ATOM 1939 C C . THR A 1 255 ? -32.979 7.859 39.579 1.00 88.00 255 THR A C 1
ATOM 1941 O O . THR A 1 255 ? -33.409 7.854 40.731 1.00 88.00 255 THR A O 1
ATOM 1944 N N . GLY A 1 256 ? -32.319 8.891 39.061 1.00 82.50 256 GLY A N 1
ATOM 1945 C CA . GLY A 1 256 ? -32.093 10.158 39.747 1.00 82.50 256 GLY A CA 1
ATOM 1946 C C . GLY A 1 256 ? -33.068 11.268 39.345 1.00 82.50 256 GLY A C 1
ATOM 1947 O O . GLY A 1 256 ? -33.983 11.061 38.537 1.00 82.50 256 GLY A O 1
ATOM 1948 N N . PRO A 1 257 ? -32.841 12.493 39.856 1.00 75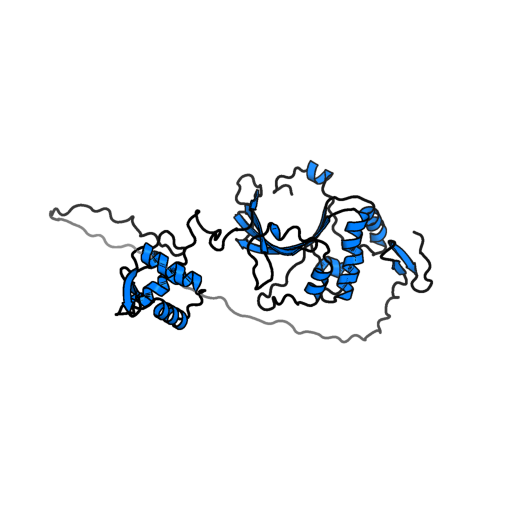.38 257 PRO A N 1
ATOM 1949 C CA . PRO A 1 257 ? -33.574 13.683 39.435 1.00 75.38 257 PRO A CA 1
ATOM 1950 C C . PRO A 1 257 ? -33.556 13.836 37.908 1.00 75.38 257 PRO A C 1
ATOM 1952 O O . PRO A 1 257 ? -32.545 13.549 37.262 1.00 75.38 257 PRO A O 1
ATOM 1955 N N . ASN A 1 258 ? -34.673 14.273 37.320 1.00 78.19 258 ASN A N 1
ATOM 1956 C CA . ASN A 1 258 ? -34.851 14.419 35.866 1.00 78.19 258 ASN A CA 1
ATOM 1957 C C . ASN A 1 258 ? -34.666 13.123 35.055 1.00 78.19 258 ASN A C 1
ATOM 1959 O O . ASN A 1 258 ? -34.199 13.177 33.919 1.00 78.19 258 ASN A O 1
ATOM 1963 N N . ARG A 1 259 ? -35.016 11.957 35.624 1.00 76.12 259 ARG A N 1
ATOM 1964 C CA . ARG A 1 259 ? -34.830 10.636 34.984 1.00 76.12 259 ARG A CA 1
ATOM 1965 C C . ARG A 1 259 ? -33.369 10.365 34.595 1.00 76.12 259 ARG A C 1
ATOM 1967 O O . ARG A 1 259 ? -33.097 9.651 33.634 1.00 76.12 259 ARG A O 1
ATOM 1974 N N . SER A 1 260 ? -32.422 10.968 35.313 1.00 80.12 260 SER A N 1
ATOM 1975 C CA . SER A 1 260 ? -30.998 10.756 35.061 1.00 80.12 260 SER A CA 1
ATOM 1976 C C . SER A 1 260 ? -30.564 9.368 35.530 1.00 80.12 260 SER A C 1
ATOM 1978 O O . SER A 1 260 ? -31.032 8.869 36.552 1.00 80.12 260 SER A O 1
ATOM 1980 N N . ARG A 1 261 ? -29.652 8.749 34.778 1.00 87.81 261 ARG A N 1
ATOM 1981 C CA . ARG A 1 261 ? -29.035 7.465 35.122 1.00 87.81 261 ARG A CA 1
ATOM 1982 C C . ARG A 1 261 ? -27.956 7.702 36.180 1.00 87.81 261 ARG A C 1
ATOM 1984 O O . ARG A 1 261 ? -26.932 8.327 35.877 1.00 87.81 261 ARG A O 1
ATOM 1991 N N . LEU A 1 262 ? -28.219 7.276 37.415 1.00 89.00 262 LEU A N 1
ATOM 1992 C CA . LEU A 1 262 ? -27.260 7.300 38.517 1.00 89.00 262 LEU A CA 1
ATOM 1993 C C . LEU A 1 262 ? -26.543 5.955 38.590 1.00 89.00 262 LEU A C 1
ATOM 1995 O O . LEU A 1 262 ? -27.182 4.910 38.569 1.00 89.00 262 LEU A O 1
ATOM 1999 N N . LEU A 1 263 ? -25.221 6.006 38.676 1.00 90.94 263 LEU A N 1
ATOM 2000 C CA . LEU A 1 263 ? -24.317 4.866 38.635 1.00 90.94 263 LEU A CA 1
ATOM 2001 C C . LEU A 1 263 ? -23.639 4.727 39.997 1.00 90.94 263 LEU A C 1
ATOM 2003 O O . LEU A 1 263 ? -23.133 5.711 40.547 1.00 90.94 263 LEU A O 1
ATOM 2007 N N . ARG A 1 264 ? -23.607 3.509 40.535 1.00 89.88 264 ARG A N 1
ATOM 2008 C CA . ARG A 1 264 ? -22.901 3.186 41.779 1.00 89.88 264 ARG A CA 1
ATOM 2009 C C . ARG A 1 264 ? -22.085 1.910 41.613 1.00 89.88 264 ARG A C 1
ATOM 2011 O O . ARG A 1 264 ? -22.571 0.944 41.030 1.00 89.88 264 ARG A O 1
ATOM 2018 N N . SER A 1 265 ? -20.874 1.894 42.171 1.00 89.50 265 SER A N 1
ATOM 2019 C CA . SER A 1 265 ? -20.063 0.676 42.255 1.00 89.50 265 SER A CA 1
ATOM 2020 C C . SER A 1 265 ? -20.814 -0.410 43.032 1.00 89.50 265 SER A C 1
ATOM 2022 O O . SER A 1 265 ? -21.235 -0.183 44.166 1.00 89.50 265 SER A O 1
ATOM 2024 N N . SER A 1 266 ? -20.973 -1.576 42.412 1.00 87.81 266 SER A N 1
ATOM 2025 C CA . SER A 1 266 ? -21.558 -2.787 42.996 1.00 87.81 266 SER A CA 1
ATOM 2026 C C . SER A 1 266 ? -20.460 -3.789 43.348 1.00 87.81 266 SER A C 1
ATOM 2028 O O . SER A 1 266 ? -20.356 -4.228 44.491 1.00 87.81 266 SER A O 1
ATOM 2030 N N . SER A 1 267 ? -19.575 -4.073 42.390 1.00 84.62 267 SER A N 1
ATOM 2031 C CA . SER A 1 267 ? -18.382 -4.895 42.586 1.00 84.62 267 SER A CA 1
ATOM 2032 C C . SER A 1 267 ? -17.188 -4.305 41.837 1.00 84.62 267 SER A C 1
ATOM 2034 O O . SER A 1 267 ? -17.342 -3.578 40.857 1.00 84.62 267 SER A O 1
ATOM 2036 N N . VAL A 1 268 ? -15.986 -4.592 42.334 1.00 86.38 268 VAL A N 1
ATOM 2037 C CA . VAL A 1 268 ? -14.737 -4.028 41.817 1.00 86.38 268 VAL A CA 1
ATOM 2038 C C . VAL A 1 268 ? -14.376 -4.694 40.490 1.00 86.38 268 VAL A C 1
ATOM 2040 O O . VAL A 1 268 ? -14.142 -5.900 40.456 1.00 86.38 268 VAL A O 1
ATOM 2043 N N . TYR A 1 269 ? -14.262 -3.905 39.421 1.00 86.12 269 TYR A N 1
ATOM 2044 C CA . TYR A 1 269 ? -13.711 -4.368 38.149 1.00 86.12 269 TYR A CA 1
ATOM 2045 C C . TYR A 1 269 ? -12.213 -4.044 38.057 1.00 86.12 269 TYR A C 1
ATOM 2047 O O . TYR A 1 269 ? -11.777 -2.911 38.302 1.00 86.12 269 TYR A O 1
ATOM 2055 N N . ARG A 1 270 ? -11.408 -5.044 37.688 1.00 84.12 270 ARG A N 1
ATOM 2056 C CA . ARG A 1 270 ? -9.976 -4.922 37.376 1.00 84.12 270 ARG A CA 1
ATOM 2057 C C . ARG A 1 270 ? -9.667 -5.777 36.156 1.00 84.12 270 ARG A C 1
ATOM 2059 O O . ARG A 1 270 ? -10.128 -6.912 36.088 1.00 84.12 270 ARG A O 1
ATOM 2066 N N . GLN A 1 271 ? -8.824 -5.277 35.256 1.00 78.88 271 GLN A N 1
ATOM 2067 C CA . GLN A 1 271 ? -8.429 -6.020 34.053 1.00 78.88 271 GLN A CA 1
ATOM 2068 C C . GLN A 1 271 ? -7.774 -7.355 34.396 1.00 78.88 271 GLN A C 1
ATOM 2070 O O . GLN A 1 271 ? -8.076 -8.367 33.781 1.00 78.88 271 GLN A O 1
ATOM 2075 N N . ARG A 1 272 ? -6.951 -7.385 35.451 1.00 76.12 272 ARG A N 1
ATOM 2076 C CA . ARG A 1 272 ? -6.239 -8.601 35.871 1.00 76.12 272 ARG A CA 1
ATOM 2077 C C . ARG A 1 272 ? -7.138 -9.786 36.219 1.00 76.12 272 ARG A C 1
ATOM 2079 O O . ARG A 1 272 ? -6.676 -10.915 36.201 1.00 76.12 272 ARG A O 1
ATOM 2086 N N . THR A 1 273 ? -8.392 -9.528 36.584 1.00 68.56 273 THR A N 1
ATOM 2087 C CA . THR A 1 273 ? -9.358 -10.558 36.993 1.00 68.56 273 THR A CA 1
ATOM 2088 C C . THR A 1 273 ? -10.378 -10.885 35.909 1.00 68.56 273 THR A C 1
ATOM 2090 O O . THR A 1 273 ? -11.206 -11.762 36.128 1.00 68.56 273 THR A O 1
ATOM 2093 N N . ASP A 1 274 ? -10.347 -10.181 34.778 1.00 72.81 274 ASP A N 1
ATOM 2094 C CA . ASP A 1 274 ? -11.257 -10.380 33.655 1.00 72.81 274 ASP A CA 1
ATOM 2095 C C . ASP A 1 274 ? -10.596 -11.315 32.628 1.00 72.81 274 ASP A C 1
ATOM 2097 O O . ASP A 1 274 ? -9.641 -10.887 31.984 1.00 72.81 274 ASP A O 1
ATOM 2101 N N . PRO A 1 275 ? -11.071 -12.566 32.454 1.00 65.00 275 PRO A N 1
ATOM 2102 C CA . PRO A 1 275 ? -10.513 -13.522 31.489 1.00 65.00 275 PRO A CA 1
ATOM 2103 C C . PRO A 1 275 ? -10.585 -13.062 30.027 1.00 65.00 275 PRO A C 1
ATOM 2105 O O . PRO A 1 275 ? -10.059 -13.737 29.142 1.00 65.00 275 PRO A O 1
ATOM 2108 N N . GLU A 1 276 ? -11.292 -11.963 29.759 1.00 64.62 276 GLU A N 1
ATOM 2109 C CA . GLU A 1 276 ? -11.452 -11.357 28.441 1.00 64.62 276 GLU A CA 1
ATOM 2110 C C . GLU A 1 276 ? -10.660 -10.048 28.285 1.00 64.62 276 GLU A C 1
ATOM 2112 O O . GLU A 1 276 ? -10.796 -9.367 27.271 1.00 64.62 276 GLU A O 1
ATOM 2117 N N . ALA A 1 277 ? -9.842 -9.673 29.274 1.00 65.38 277 ALA A N 1
ATOM 2118 C CA . ALA A 1 277 ? -8.971 -8.507 29.203 1.00 65.38 277 ALA A CA 1
ATOM 2119 C C . ALA A 1 277 ? -7.530 -8.885 28.834 1.00 65.38 277 ALA A C 1
ATOM 2121 O O . ALA A 1 277 ? -6.973 -9.845 29.362 1.00 65.38 277 ALA A O 1
ATOM 2122 N N . ASP A 1 278 ? -6.874 -8.030 28.045 1.00 60.03 278 ASP A N 1
ATOM 2123 C CA . ASP A 1 278 ? -5.452 -8.158 27.679 1.00 60.03 278 ASP A CA 1
ATOM 2124 C C . ASP A 1 278 ? -4.506 -8.248 28.894 1.00 60.03 278 ASP A C 1
ATOM 2126 O O . ASP A 1 278 ? -3.389 -8.747 28.791 1.00 60.03 278 ASP A O 1
ATOM 2130 N N . GLY A 1 279 ? -4.945 -7.742 30.053 1.00 57.53 279 GLY A N 1
ATOM 2131 C CA . GLY A 1 279 ? -4.195 -7.744 31.308 1.00 57.53 279 GLY A CA 1
ATOM 2132 C C . GLY A 1 279 ? -4.504 -8.906 32.254 1.00 57.53 279 GLY A C 1
ATOM 2133 O O . GLY A 1 279 ? -4.105 -8.812 33.412 1.00 57.53 279 GLY A O 1
ATOM 2134 N N . TYR A 1 280 ? -5.244 -9.937 31.825 1.00 67.12 280 TYR A N 1
ATOM 2135 C CA . TYR A 1 280 ? -5.654 -11.058 32.678 1.00 67.12 280 TYR A CA 1
ATOM 2136 C C . TYR A 1 280 ? -4.464 -11.839 33.248 1.00 67.12 280 TYR A C 1
ATOM 2138 O O . TYR A 1 280 ? -3.612 -12.330 32.508 1.00 67.12 280 TYR A O 1
ATOM 2146 N N . GLU A 1 281 ? -4.452 -12.031 34.567 1.00 64.62 281 GLU A N 1
ATOM 2147 C CA . GLU A 1 281 ? -3.514 -12.920 35.249 1.00 64.62 281 GLU A CA 1
ATOM 2148 C C . GLU A 1 281 ? -4.298 -14.098 35.849 1.00 64.62 281 GLU A C 1
ATOM 2150 O O . GLU A 1 281 ? -5.105 -13.896 36.766 1.00 64.62 281 GLU A O 1
ATOM 2155 N N . PRO A 1 282 ? -4.098 -15.337 35.362 1.00 53.47 282 PRO A N 1
ATOM 2156 C CA . PRO A 1 282 ? -4.799 -16.489 35.905 1.00 53.47 282 PRO A CA 1
ATOM 2157 C C . PRO A 1 282 ? -4.404 -16.702 37.376 1.00 53.47 282 PRO A C 1
ATOM 2159 O O . PRO A 1 282 ? -3.221 -16.607 37.717 1.00 53.47 282 PRO A O 1
ATOM 2162 N N . PRO A 1 283 ? -5.360 -17.017 38.269 1.00 53.59 283 PRO A N 1
ATOM 2163 C CA . PRO A 1 283 ? -5.045 -17.320 39.657 1.00 53.59 283 PRO A CA 1
ATOM 2164 C C . PRO A 1 283 ? -4.057 -18.490 39.734 1.00 53.59 283 PRO A C 1
ATOM 2166 O O . PRO A 1 283 ? -4.297 -19.544 39.145 1.00 53.59 283 PRO A O 1
ATOM 2169 N N . LEU A 1 284 ? -2.965 -18.334 40.487 1.00 49.44 284 LEU A N 1
ATOM 2170 C CA . LEU A 1 284 ? -2.065 -19.441 40.817 1.00 49.44 284 LEU A CA 1
ATOM 2171 C C . LEU A 1 284 ? -2.850 -20.492 41.620 1.00 49.44 284 LEU A C 1
ATOM 2173 O O . LEU A 1 284 ? -3.066 -20.335 42.820 1.00 49.44 284 LEU A O 1
ATOM 2177 N N . HIS A 1 285 ? -3.292 -21.563 40.964 1.00 41.50 285 HIS A N 1
ATOM 2178 C CA . HIS A 1 285 ? -3.906 -22.718 41.615 1.00 41.50 285 HIS A CA 1
ATOM 2179 C C . HIS A 1 285 ? -3.114 -23.969 41.229 1.00 41.50 285 HIS A C 1
ATOM 2181 O O . HIS A 1 285 ? -3.204 -24.442 40.099 1.00 41.50 285 HIS A O 1
ATOM 2187 N N . GLY A 1 286 ? -2.280 -24.469 42.149 1.00 42.59 286 GLY A N 1
ATOM 2188 C CA . GLY A 1 286 ? -1.435 -25.637 41.871 1.00 42.59 286 GLY A CA 1
ATOM 2189 C C . GLY A 1 286 ? -0.456 -26.110 42.952 1.00 42.59 286 GLY A C 1
ATOM 2190 O O . GLY A 1 286 ? 0.194 -27.124 42.734 1.00 42.59 286 GLY A O 1
ATOM 2191 N N . LEU A 1 287 ? -0.344 -25.459 44.115 1.00 39.78 287 LEU A N 1
ATOM 2192 C CA . LEU A 1 287 ? 0.417 -25.993 45.255 1.00 39.78 287 LEU A CA 1
ATOM 2193 C C . LEU A 1 287 ? -0.289 -25.630 46.563 1.00 39.78 287 LEU A C 1
ATOM 2195 O O . LEU A 1 287 ? 0.078 -24.654 47.197 1.00 39.78 287 LEU A O 1
ATOM 2199 N N . ILE A 1 288 ? -1.344 -26.369 46.897 1.00 35.09 288 ILE A N 1
ATOM 2200 C CA . ILE A 1 288 ? -1.731 -26.834 48.242 1.00 35.09 288 ILE A CA 1
ATOM 2201 C C . ILE A 1 288 ? -2.938 -27.743 47.983 1.00 35.09 288 ILE A C 1
ATOM 2203 O O . ILE A 1 288 ? -4.046 -27.282 47.716 1.00 35.09 288 ILE A O 1
ATOM 2207 N N . THR A 1 289 ? -2.712 -29.052 47.995 1.00 32.09 289 THR A N 1
ATOM 2208 C CA . THR A 1 289 ? -3.791 -30.018 48.209 1.00 32.09 289 THR A CA 1
ATOM 2209 C C . THR A 1 289 ? -4.204 -29.949 49.681 1.00 32.09 289 THR A C 1
ATOM 2211 O O . THR A 1 289 ? -3.319 -29.896 50.539 1.00 32.09 289 THR A O 1
ATOM 2214 N N . PRO A 1 290 ? -5.505 -29.955 50.005 1.00 35.47 290 PRO A N 1
ATOM 2215 C CA . PRO A 1 290 ? -5.955 -30.047 51.384 1.00 35.47 290 PRO A CA 1
ATOM 2216 C C . PRO A 1 290 ? -5.727 -31.482 51.872 1.00 35.47 290 PRO A C 1
ATOM 2218 O O . PRO A 1 290 ? -6.339 -32.414 51.357 1.00 35.47 290 PRO A O 1
ATOM 2221 N N . SER A 1 291 ? -4.839 -31.657 52.847 1.00 36.97 291 SER A N 1
ATOM 2222 C CA . SER A 1 291 ? -4.757 -32.891 53.630 1.00 36.97 291 SER A CA 1
ATOM 2223 C C . SER A 1 291 ? -5.379 -32.639 55.002 1.00 36.97 291 SER A C 1
ATOM 2225 O O . SER A 1 291 ? -5.132 -31.604 55.619 1.00 36.97 291 SER A O 1
ATOM 2227 N N . GLU A 1 292 ? -6.224 -33.582 55.403 1.00 33.06 292 GLU A N 1
ATOM 2228 C CA . GLU A 1 292 ? -7.094 -33.624 56.581 1.00 33.06 292 GLU A CA 1
ATOM 2229 C C . GLU A 1 292 ? -6.375 -33.357 57.923 1.00 33.06 292 GLU A C 1
ATOM 2231 O O . GLU A 1 292 ? -5.180 -33.612 58.078 1.00 33.06 292 GLU A O 1
ATOM 2236 N N . GLU A 1 293 ? -7.127 -32.835 58.901 1.00 31.42 293 GLU A N 1
ATOM 2237 C CA . GLU A 1 293 ? -6.682 -32.609 60.286 1.00 31.42 293 GLU A CA 1
ATOM 2238 C C . GLU A 1 293 ? -6.495 -33.930 61.094 1.00 31.42 293 GLU A C 1
ATOM 2240 O O . GLU A 1 293 ? -6.674 -35.027 60.571 1.00 31.42 293 GLU A O 1
ATOM 2245 N N . PRO A 1 294 ? -6.139 -33.872 62.394 1.00 43.41 294 PRO A N 1
ATOM 2246 C CA . PRO A 1 294 ? -4.803 -34.107 62.917 1.00 43.41 294 PRO A CA 1
ATOM 2247 C C . PRO A 1 294 ? -4.684 -35.480 63.605 1.00 43.41 294 PRO A C 1
ATOM 2249 O O . PRO A 1 294 ? -5.641 -36.023 64.157 1.00 43.41 294 PRO A O 1
ATOM 2252 N N . THR A 1 295 ? -3.477 -36.041 63.694 1.00 28.53 295 THR A N 1
ATOM 2253 C CA . THR A 1 295 ? -3.227 -37.120 64.664 1.00 28.53 295 THR A CA 1
ATOM 2254 C C . THR A 1 295 ? -1.857 -36.977 65.306 1.00 28.53 295 THR A C 1
ATOM 2256 O O . THR A 1 295 ? -0.810 -37.073 64.674 1.00 28.53 295 THR A O 1
ATOM 2259 N N . THR A 1 296 ? -1.899 -36.709 66.604 1.00 32.72 296 THR A N 1
ATOM 2260 C CA . THR A 1 296 ? -0.792 -36.718 67.554 1.00 32.72 296 THR A CA 1
ATOM 2261 C C . THR A 1 296 ? -0.183 -38.119 67.647 1.00 32.72 296 THR A C 1
ATOM 2263 O O . THR A 1 296 ? -0.946 -39.059 67.843 1.00 32.72 296 THR A O 1
ATOM 2266 N N . GLN A 1 297 ? 1.153 -38.254 67.626 1.00 26.88 297 GLN A N 1
ATOM 2267 C CA . GLN A 1 297 ? 1.904 -39.130 68.550 1.00 26.88 297 GLN A CA 1
ATOM 2268 C C . GLN A 1 297 ? 3.444 -38.990 68.429 1.00 26.88 297 GLN A C 1
ATOM 2270 O O . GLN A 1 297 ? 4.043 -39.349 67.426 1.00 26.88 297 GLN A O 1
ATOM 2275 N N . VAL A 1 298 ? 4.036 -38.444 69.503 1.00 28.27 298 VAL A N 1
ATOM 2276 C CA . VAL A 1 298 ? 5.200 -38.913 70.301 1.00 28.27 298 VAL A CA 1
ATOM 2277 C C . VAL A 1 298 ? 6.546 -39.279 69.616 1.00 28.27 298 VAL A C 1
ATOM 2279 O O . VAL A 1 298 ? 6.654 -40.198 68.817 1.00 28.27 298 VAL A O 1
ATOM 2282 N N . VAL A 1 299 ? 7.606 -38.589 70.075 1.00 32.03 299 VAL A N 1
ATOM 2283 C CA . VAL A 1 299 ? 9.072 -38.756 69.851 1.00 32.03 299 VAL A CA 1
ATOM 2284 C C . VAL A 1 299 ? 9.612 -39.924 70.719 1.00 32.03 299 VAL A C 1
ATOM 2286 O O . VAL A 1 299 ? 9.035 -40.115 71.793 1.00 32.03 299 VAL A O 1
ATOM 2289 N N . PRO A 1 300 ? 10.697 -40.680 70.381 1.00 35.31 300 PRO A N 1
ATOM 2290 C CA . PRO A 1 300 ? 12.071 -40.257 70.757 1.00 35.31 300 PRO A CA 1
ATOM 2291 C C . PRO A 1 300 ? 13.275 -40.799 69.925 1.00 35.31 300 PRO A C 1
ATOM 2293 O O . PRO A 1 300 ? 13.314 -41.966 69.553 1.00 35.31 300 PRO A O 1
ATOM 2296 N N . GLY A 1 301 ? 14.352 -39.995 69.825 1.00 25.34 301 GLY A N 1
ATOM 2297 C CA . GLY A 1 301 ? 15.721 -40.481 70.124 1.00 25.34 301 GLY A CA 1
ATOM 2298 C C . GLY A 1 301 ? 16.848 -40.367 69.070 1.00 25.34 301 GLY A C 1
ATOM 2299 O O . GLY A 1 301 ? 16.868 -41.149 68.133 1.00 25.34 301 GLY A O 1
ATOM 2300 N N . GLY A 1 302 ? 17.851 -39.507 69.361 1.00 25.84 302 GLY A N 1
ATOM 2301 C CA . GLY A 1 302 ? 19.308 -39.634 69.062 1.00 25.84 302 GLY A CA 1
ATOM 2302 C C . GLY A 1 302 ? 19.773 -39.602 67.589 1.00 25.84 302 GLY A C 1
ATOM 2303 O O . GLY A 1 302 ? 19.084 -40.081 66.713 1.00 25.84 302 GLY A O 1
ATOM 2304 N N . SER A 1 303 ? 20.948 -39.112 67.180 1.00 28.12 303 SER A N 1
ATOM 2305 C CA . SER A 1 303 ? 22.172 -38.650 67.842 1.00 28.12 303 SER A CA 1
ATOM 2306 C C . SER A 1 303 ? 22.993 -37.800 66.842 1.00 28.12 303 SER A C 1
ATOM 2308 O O . SER A 1 303 ? 22.750 -37.828 65.638 1.00 28.12 303 SER A O 1
ATOM 2310 N N . GLN A 1 304 ? 23.957 -37.042 67.362 1.00 30.11 304 GLN A N 1
ATOM 2311 C CA . GLN A 1 304 ? 24.847 -36.092 66.676 1.00 30.11 304 GLN A CA 1
ATOM 2312 C C . GLN A 1 304 ? 25.837 -36.715 65.675 1.00 30.11 304 GLN A C 1
ATOM 2314 O O . GLN A 1 304 ? 26.321 -37.802 65.958 1.00 30.11 304 GLN A O 1
ATOM 2319 N N . VAL A 1 305 ? 26.273 -35.939 64.658 1.00 29.75 305 VAL A N 1
ATOM 2320 C CA . VAL A 1 305 ? 27.692 -35.767 64.230 1.00 29.75 305 VAL A CA 1
ATOM 2321 C C . VAL A 1 305 ? 27.876 -34.384 63.548 1.00 29.75 305 VAL A C 1
ATOM 2323 O O . VAL A 1 305 ? 27.017 -33.946 62.788 1.00 29.75 305 VAL A O 1
ATOM 2326 N N . VAL A 1 306 ? 28.999 -33.703 63.814 1.00 31.38 306 VAL A N 1
ATOM 2327 C CA . VAL A 1 306 ? 29.478 -32.409 63.251 1.00 31.38 306 VAL A CA 1
ATOM 2328 C C . VAL A 1 306 ? 30.867 -32.653 62.579 1.00 31.38 306 VAL A C 1
ATOM 2330 O O . VAL A 1 306 ? 31.430 -33.722 62.802 1.00 31.38 306 VAL A O 1
ATOM 2333 N N . PRO A 1 307 ? 31.551 -31.678 61.933 1.00 40.38 307 PRO A N 1
ATOM 2334 C CA . PRO A 1 307 ? 31.434 -31.165 60.556 1.00 40.38 307 PRO A CA 1
ATOM 2335 C C . PRO A 1 307 ? 32.666 -31.447 59.650 1.00 40.38 307 PRO A C 1
ATOM 2337 O O . PRO A 1 307 ? 33.739 -31.818 60.121 1.00 40.38 307 PRO A O 1
ATOM 2340 N N . GLY A 1 308 ? 32.553 -31.129 58.350 1.00 27.81 308 GLY A N 1
ATOM 2341 C CA . GLY A 1 308 ? 33.677 -31.081 57.403 1.00 27.81 308 GLY A CA 1
ATOM 2342 C C . GLY A 1 308 ? 33.494 -30.045 56.282 1.00 27.81 308 GLY A C 1
ATOM 2343 O O . GLY A 1 308 ? 32.523 -30.074 55.539 1.00 27.81 308 GLY A O 1
ATOM 2344 N N . THR A 1 309 ? 34.455 -29.130 56.214 1.00 29.09 309 THR A N 1
ATOM 2345 C CA . THR A 1 309 ? 34.661 -27.920 55.399 1.00 29.09 309 THR A CA 1
ATOM 2346 C C . THR A 1 309 ? 34.543 -28.059 53.871 1.00 29.09 309 THR A C 1
ATOM 2348 O O . THR A 1 309 ? 35.097 -28.986 53.292 1.00 29.09 309 THR A O 1
ATOM 2351 N N . THR A 1 310 ? 33.965 -27.052 53.196 1.00 30.22 310 THR A N 1
ATOM 2352 C CA . THR A 1 310 ? 34.609 -26.261 52.111 1.00 30.22 310 THR A CA 1
ATOM 2353 C C . THR A 1 310 ? 33.690 -25.132 51.624 1.00 30.22 310 THR A C 1
ATOM 2355 O O . THR A 1 310 ? 32.574 -25.358 51.175 1.00 30.22 310 THR A O 1
ATOM 2358 N N . SER A 1 311 ? 34.181 -23.894 51.724 1.00 28.45 311 SER A N 1
ATOM 2359 C CA . SER A 1 311 ? 33.548 -22.673 51.216 1.00 28.45 311 SER A CA 1
ATOM 2360 C C . SER A 1 311 ? 34.372 -22.148 50.042 1.00 28.45 311 SER A C 1
ATOM 2362 O O . SER A 1 311 ? 35.602 -22.125 50.120 1.00 28.45 311 SER A O 1
ATOM 2364 N N . ARG A 1 312 ? 33.716 -21.716 48.961 1.00 27.56 312 ARG A N 1
ATOM 2365 C CA . ARG A 1 312 ? 34.350 -20.965 47.871 1.00 27.56 312 ARG A CA 1
ATOM 2366 C C . ARG A 1 312 ? 33.478 -19.763 47.518 1.00 27.56 312 ARG A C 1
ATOM 2368 O O . ARG A 1 312 ? 32.403 -19.901 46.945 1.00 27.56 312 ARG A O 1
ATOM 2375 N N . VAL A 1 313 ? 33.985 -18.593 47.890 1.00 29.58 313 VAL A N 1
ATOM 2376 C CA . VAL A 1 313 ? 33.497 -17.256 47.536 1.00 29.58 313 VAL A CA 1
ATOM 2377 C C . VAL A 1 313 ? 34.104 -16.845 46.189 1.00 29.58 313 VAL A C 1
ATOM 2379 O O . VAL A 1 313 ? 35.270 -17.136 45.923 1.00 29.58 313 VAL A O 1
ATOM 2382 N N . VAL A 1 314 ? 33.332 -16.145 45.357 1.00 30.08 314 VAL A N 1
ATOM 2383 C CA . VAL A 1 314 ? 33.801 -15.424 44.162 1.00 30.08 314 VAL A CA 1
ATOM 2384 C C . VAL A 1 314 ? 33.479 -13.938 44.356 1.00 30.08 314 VAL A C 1
ATOM 2386 O O . VAL A 1 314 ? 32.308 -13.627 44.567 1.00 30.08 314 VAL A O 1
ATOM 2389 N N . PRO A 1 315 ? 34.461 -13.019 44.281 1.00 34.81 315 PRO A N 1
ATOM 2390 C CA . PRO A 1 315 ? 34.194 -11.591 44.193 1.00 34.81 315 PRO A CA 1
ATOM 2391 C C . PRO A 1 315 ? 34.397 -11.030 42.775 1.00 34.81 315 PRO A C 1
ATOM 2393 O O . PRO A 1 315 ? 35.180 -11.526 41.965 1.00 34.81 315 PRO A O 1
ATOM 2396 N N . THR A 1 316 ? 33.656 -9.956 42.528 1.00 33.19 316 THR A N 1
ATOM 2397 C CA . THR A 1 316 ? 33.604 -9.071 41.359 1.00 33.19 316 THR A CA 1
ATOM 2398 C C . THR A 1 316 ? 34.867 -8.221 41.169 1.00 33.19 316 THR A C 1
ATOM 2400 O O . THR A 1 316 ? 35.413 -7.717 42.148 1.00 33.19 316 THR A O 1
ATOM 2403 N N . GLY A 1 317 ? 35.248 -7.944 39.916 1.00 29.09 317 GLY A N 1
ATOM 2404 C CA . GLY A 1 317 ? 36.236 -6.917 39.559 1.00 29.09 317 GLY A CA 1
ATOM 2405 C C . GLY A 1 317 ? 36.153 -6.518 38.079 1.00 29.09 317 GLY A C 1
ATOM 2406 O O . GLY A 1 317 ? 36.197 -7.380 37.206 1.00 29.09 317 GLY A O 1
ATOM 2407 N N . ALA A 1 318 ? 35.992 -5.218 37.816 1.00 32.84 318 ALA A N 1
ATOM 2408 C CA . ALA A 1 318 ? 35.941 -4.581 36.494 1.00 32.84 318 ALA A CA 1
ATOM 2409 C C . ALA A 1 318 ? 37.335 -4.469 35.825 1.00 32.84 318 ALA A C 1
ATOM 2411 O O . ALA A 1 318 ? 38.333 -4.448 36.548 1.00 32.84 318 ALA A O 1
ATOM 2412 N N . PRO A 1 319 ? 37.435 -4.334 34.483 1.00 39.06 319 PRO A N 1
ATOM 2413 C CA . PRO A 1 319 ? 38.708 -4.094 33.800 1.00 39.06 319 PRO A CA 1
ATOM 2414 C C . PRO A 1 319 ? 38.968 -2.606 33.438 1.00 39.06 319 PRO A C 1
ATOM 2416 O O . PRO A 1 319 ? 38.031 -1.803 33.434 1.00 39.06 319 PRO A O 1
ATOM 2419 N N . PRO A 1 320 ? 40.236 -2.228 33.149 1.00 43.28 320 PRO A N 1
ATOM 2420 C CA . PRO A 1 320 ? 40.737 -0.852 33.225 1.00 43.28 320 PRO A CA 1
ATOM 2421 C C . PRO A 1 320 ? 40.873 -0.105 31.881 1.00 43.28 320 PRO A C 1
ATOM 2423 O O . PRO A 1 320 ? 40.743 -0.666 30.797 1.00 43.28 320 PRO A O 1
ATOM 2426 N N . VAL A 1 321 ? 41.187 1.189 32.018 1.00 37.41 321 VAL A N 1
ATOM 2427 C CA . VAL A 1 321 ? 41.426 2.227 30.999 1.00 37.41 321 VAL A CA 1
ATOM 2428 C C . VAL A 1 321 ? 42.914 2.338 30.621 1.00 37.41 321 VAL A C 1
ATOM 2430 O O . VAL A 1 321 ? 43.776 2.294 31.497 1.00 37.41 321 VAL A O 1
ATOM 2433 N N . GLY A 1 322 ? 43.192 2.597 29.337 1.00 32.41 322 GLY A N 1
ATOM 2434 C CA . GLY A 1 322 ? 44.447 3.147 28.784 1.00 32.41 322 GLY A CA 1
ATOM 2435 C C . GLY A 1 322 ? 44.539 2.869 27.273 1.00 32.41 322 GLY A C 1
ATOM 2436 O O . GLY A 1 322 ? 44.039 1.841 26.838 1.00 32.41 322 GLY A O 1
ATOM 2437 N N . ALA A 1 323 ? 45.130 3.663 26.378 1.00 36.53 323 ALA A N 1
ATOM 2438 C CA . ALA A 1 323 ? 45.714 5.011 26.328 1.00 36.53 323 ALA A CA 1
ATOM 2439 C C . ALA A 1 323 ? 45.860 5.351 24.790 1.00 36.53 323 ALA A C 1
ATOM 2441 O O . ALA A 1 323 ? 45.299 4.602 23.991 1.00 36.53 323 ALA A O 1
ATOM 2442 N N . PRO A 1 324 ? 46.499 6.445 24.317 1.00 38.34 324 PRO A N 1
ATOM 2443 C CA . PRO A 1 324 ? 45.941 7.377 23.321 1.00 38.34 324 PRO A CA 1
ATOM 2444 C C . PRO A 1 324 ? 46.343 7.179 21.835 1.00 38.34 324 PRO A C 1
ATOM 2446 O O . PRO A 1 324 ? 47.370 6.580 21.522 1.00 38.34 324 PRO A O 1
ATOM 2449 N N . GLU A 1 325 ? 45.537 7.762 20.932 1.00 37.09 325 GLU A N 1
ATOM 2450 C CA . GLU A 1 325 ? 45.747 7.900 19.472 1.00 37.09 325 GLU A CA 1
ATOM 2451 C C . GLU A 1 325 ? 46.919 8.835 19.086 1.00 37.09 325 GLU A C 1
ATOM 2453 O O . GLU A 1 325 ? 47.174 9.820 19.785 1.00 37.09 325 GLU A O 1
ATOM 2458 N N . PRO A 1 326 ? 47.596 8.601 17.939 1.00 40.25 326 PRO A N 1
ATOM 2459 C CA . PRO A 1 326 ? 48.589 9.519 17.382 1.00 40.25 326 PRO A CA 1
ATOM 2460 C C . PRO A 1 326 ? 47.962 10.643 16.517 1.00 40.25 326 PRO A C 1
ATOM 2462 O O . PRO A 1 326 ? 46.879 10.471 15.959 1.00 40.25 326 PRO A O 1
ATOM 2465 N N . PRO A 1 327 ? 48.641 11.801 16.374 1.00 38.88 327 PRO A N 1
ATOM 2466 C CA . PRO A 1 327 ? 48.066 13.018 15.799 1.00 38.88 327 PRO A CA 1
ATOM 2467 C C . PRO A 1 327 ? 48.041 13.070 14.260 1.00 38.88 327 PRO A C 1
ATOM 2469 O O . PRO A 1 327 ? 48.968 12.638 13.576 1.00 38.88 327 PRO A O 1
ATOM 2472 N N . ASN A 1 328 ? 46.986 13.714 13.747 1.00 33.41 328 ASN A N 1
ATOM 2473 C CA . ASN A 1 328 ? 46.784 14.129 12.357 1.00 33.41 328 ASN A CA 1
ATOM 2474 C C . ASN A 1 328 ? 47.941 14.992 11.823 1.00 33.41 328 ASN A C 1
ATOM 2476 O O . ASN A 1 328 ? 48.200 16.081 12.336 1.00 33.41 328 ASN A O 1
ATOM 2480 N N . ALA A 1 329 ? 48.556 14.559 10.721 1.00 32.03 329 ALA A N 1
ATOM 2481 C CA . ALA A 1 329 ? 49.427 15.387 9.894 1.00 32.03 329 ALA A CA 1
ATOM 2482 C C . ALA A 1 329 ? 48.638 15.909 8.681 1.00 32.03 329 ALA A C 1
ATOM 2484 O O . ALA A 1 329 ? 48.410 15.192 7.708 1.00 32.03 329 ALA A O 1
ATOM 2485 N N . SER A 1 330 ? 48.211 17.170 8.744 1.00 32.38 330 SER A N 1
ATOM 2486 C CA . SER A 1 330 ? 47.653 17.916 7.615 1.00 32.38 330 SER A CA 1
ATOM 2487 C C . SER A 1 330 ? 48.788 18.490 6.760 1.00 32.38 330 SER A C 1
ATOM 2489 O O . SER A 1 330 ? 49.381 19.510 7.114 1.00 32.38 330 SER A O 1
ATOM 2491 N N . GLY A 1 331 ? 49.100 17.831 5.644 1.00 30.34 331 GLY A N 1
ATOM 2492 C CA . GLY A 1 331 ? 49.948 18.370 4.580 1.00 30.34 331 GLY A CA 1
ATOM 2493 C C . GLY A 1 331 ? 49.094 19.041 3.504 1.00 30.34 331 GLY A C 1
ATOM 2494 O O . GLY A 1 331 ? 48.236 18.405 2.899 1.00 30.34 331 GLY A O 1
ATOM 2495 N N . THR A 1 332 ? 49.320 20.330 3.280 1.00 34.06 332 THR A N 1
ATOM 2496 C CA . THR A 1 332 ? 48.742 21.135 2.200 1.00 34.06 332 THR A CA 1
ATOM 2497 C C . THR A 1 332 ? 49.383 20.775 0.854 1.00 34.06 332 THR A C 1
ATOM 2499 O O . THR A 1 332 ? 50.588 20.929 0.676 1.00 34.06 332 THR A O 1
ATOM 2502 N N . ALA A 1 333 ? 48.571 20.341 -0.113 1.00 33.78 333 ALA A N 1
ATOM 2503 C CA . ALA A 1 333 ? 48.941 20.231 -1.527 1.00 33.78 333 ALA A CA 1
ATOM 2504 C C . ALA A 1 333 ? 48.086 21.210 -2.365 1.00 33.78 333 ALA A C 1
ATOM 2506 O O . ALA A 1 333 ? 46.932 21.460 -2.005 1.00 33.78 333 ALA A O 1
ATOM 2507 N N . PRO A 1 334 ? 48.633 21.813 -3.438 1.00 34.41 334 PRO A N 1
ATOM 2508 C CA . PRO A 1 334 ? 48.003 22.929 -4.140 1.00 34.41 334 PRO A CA 1
ATOM 2509 C C . PRO A 1 334 ? 46.819 22.502 -5.022 1.00 34.41 334 PRO A C 1
ATOM 2511 O O . PRO A 1 334 ? 46.850 21.473 -5.693 1.00 34.41 334 PRO A O 1
ATOM 2514 N N . VAL A 1 335 ? 45.792 23.355 -5.032 1.00 32.72 335 VAL A N 1
ATOM 2515 C CA . VAL A 1 335 ? 44.573 23.262 -5.846 1.00 32.72 335 VAL A CA 1
ATOM 2516 C C . VAL A 1 335 ? 44.915 23.428 -7.331 1.00 32.72 335 VAL A C 1
ATOM 2518 O O . VAL A 1 335 ? 45.409 24.474 -7.748 1.00 32.72 335 VAL A O 1
ATOM 2521 N N . VAL A 1 336 ? 44.618 22.405 -8.133 1.00 37.84 336 VAL A N 1
ATOM 2522 C CA . VAL A 1 336 ? 44.532 22.492 -9.599 1.00 37.84 336 VAL A CA 1
ATOM 2523 C C . VAL A 1 336 ? 43.077 22.839 -9.943 1.00 37.84 336 VAL A C 1
ATOM 2525 O O . VAL A 1 336 ? 42.184 22.205 -9.384 1.00 37.84 336 VAL A O 1
ATOM 2528 N N . PRO A 1 337 ? 42.788 23.833 -10.803 1.00 37.09 337 PRO A N 1
ATOM 2529 C CA . PRO A 1 337 ? 41.409 24.168 -11.143 1.00 37.09 337 PRO A CA 1
ATOM 2530 C C . PRO A 1 337 ? 40.758 23.036 -11.948 1.00 37.09 337 PRO A C 1
ATOM 2532 O O . PRO A 1 337 ? 41.263 22.647 -13.005 1.00 37.09 337 PRO A O 1
ATOM 2535 N N . ASP A 1 338 ? 39.629 22.538 -11.439 1.00 34.22 338 ASP A N 1
ATOM 2536 C CA . ASP A 1 338 ? 38.747 21.583 -12.109 1.00 34.22 338 ASP A CA 1
ATOM 2537 C C . ASP A 1 338 ? 38.351 22.113 -13.493 1.00 34.22 338 ASP A C 1
ATOM 2539 O O . ASP A 1 338 ? 37.687 23.144 -13.632 1.00 34.22 338 ASP A O 1
ATOM 2543 N N . ARG A 1 339 ? 38.748 21.391 -14.544 1.00 39.31 339 ARG A N 1
ATOM 2544 C CA . ARG A 1 339 ? 38.096 21.505 -15.849 1.00 39.31 339 ARG A CA 1
ATOM 2545 C C . ARG A 1 339 ? 36.795 20.719 -15.757 1.00 39.31 339 ARG A C 1
ATOM 2547 O O . ARG A 1 339 ? 36.840 19.496 -15.648 1.00 39.31 339 ARG A O 1
ATOM 2554 N N . GLU A 1 340 ? 35.659 21.414 -15.817 1.00 34.78 340 GLU A N 1
ATOM 2555 C CA . GLU A 1 340 ? 34.354 20.771 -15.999 1.00 34.78 340 GLU A CA 1
ATOM 2556 C C . GLU A 1 340 ? 34.431 19.770 -17.173 1.00 34.78 340 GLU A C 1
ATOM 2558 O O . GLU A 1 340 ? 34.911 20.134 -18.255 1.00 34.78 340 GLU A O 1
ATOM 2563 N N . PRO A 1 341 ? 33.978 18.515 -17.004 1.00 36.31 341 PRO A N 1
ATOM 2564 C CA . PRO A 1 341 ? 33.876 17.595 -18.125 1.00 36.31 341 PRO A CA 1
ATOM 2565 C C . PRO A 1 341 ? 32.829 18.123 -19.123 1.00 36.31 341 PRO A C 1
ATOM 2567 O O . PRO A 1 341 ? 31.851 18.758 -18.716 1.00 36.31 341 PRO A O 1
ATOM 2570 N N . PRO A 1 342 ? 32.998 17.881 -20.436 1.00 39.03 342 PRO A N 1
ATOM 2571 C CA . PRO A 1 342 ? 32.059 18.371 -21.436 1.00 39.03 342 PRO A CA 1
ATOM 2572 C C . PRO A 1 342 ? 30.661 17.814 -21.147 1.00 39.03 342 PRO A C 1
ATOM 2574 O O . PRO A 1 342 ? 30.461 16.598 -21.118 1.00 39.03 342 PRO A O 1
ATOM 2577 N N . ARG A 1 343 ? 29.691 18.712 -20.927 1.00 48.81 343 ARG A N 1
ATOM 2578 C CA . ARG A 1 343 ? 28.272 18.353 -20.804 1.00 48.81 343 ARG A CA 1
ATOM 2579 C C . ARG A 1 343 ? 27.882 17.527 -22.031 1.00 48.81 343 ARG A C 1
ATOM 2581 O O . ARG A 1 343 ? 28.104 17.969 -23.160 1.00 48.81 343 ARG A O 1
ATOM 2588 N N . GLN A 1 344 ? 27.347 16.325 -21.812 1.00 54.84 344 GLN A N 1
ATOM 2589 C CA . GLN A 1 344 ? 26.875 15.458 -22.892 1.00 54.84 344 GLN A CA 1
ATOM 2590 C C . GLN A 1 344 ? 25.887 16.239 -23.772 1.00 54.84 344 GLN A C 1
ATOM 2592 O O . GLN A 1 344 ? 24.900 16.780 -23.281 1.00 54.84 344 GLN A O 1
ATOM 2597 N N . ARG A 1 345 ? 26.192 16.333 -25.073 1.00 66.31 345 ARG A N 1
ATOM 2598 C CA . ARG A 1 345 ? 25.455 17.130 -26.072 1.00 66.31 345 ARG A CA 1
ATOM 2599 C C . ARG A 1 345 ? 24.186 16.464 -26.598 1.00 66.31 345 ARG A C 1
ATOM 2601 O O . ARG A 1 345 ? 23.556 17.003 -27.496 1.00 66.31 345 ARG A O 1
ATOM 2608 N N . LEU A 1 346 ? 23.812 15.308 -26.066 1.00 65.38 346 LEU A N 1
ATOM 2609 C CA . LEU A 1 346 ? 22.713 14.509 -26.586 1.00 65.38 346 LEU A CA 1
ATOM 2610 C C . LEU A 1 346 ? 21.572 14.458 -25.569 1.00 65.38 346 LEU A C 1
ATOM 2612 O O . LEU A 1 346 ? 21.802 14.209 -24.386 1.00 65.38 346 LEU A O 1
ATOM 2616 N N . GLN A 1 347 ? 20.346 14.670 -26.036 1.00 57.81 347 GLN A N 1
ATOM 2617 C CA . GLN A 1 347 ? 19.123 14.597 -25.246 1.00 57.81 347 GLN A CA 1
ATOM 2618 C C . GLN A 1 347 ? 18.134 13.669 -25.943 1.00 57.81 347 GLN A C 1
ATOM 2620 O O . GLN A 1 347 ? 18.057 13.624 -27.164 1.00 57.81 347 GLN A O 1
ATOM 2625 N N . MET A 1 348 ? 17.387 12.888 -25.171 1.00 61.22 348 MET A N 1
ATOM 2626 C CA . MET A 1 348 ? 16.383 11.991 -25.727 1.00 61.22 348 MET A CA 1
ATOM 2627 C C . MET A 1 348 ? 15.009 12.660 -25.703 1.00 61.22 348 MET A C 1
ATOM 2629 O O . MET A 1 348 ? 14.588 13.209 -24.681 1.00 61.22 348 MET A O 1
ATOM 2633 N N . ASP A 1 349 ? 14.277 12.576 -26.810 1.00 68.44 349 ASP A N 1
ATOM 2634 C CA . ASP A 1 349 ? 12.862 12.913 -26.834 1.00 68.44 349 ASP A CA 1
ATOM 2635 C C . ASP A 1 349 ? 12.094 11.818 -26.083 1.00 68.44 349 ASP A C 1
ATOM 2637 O O . ASP A 1 349 ? 11.921 10.695 -26.555 1.00 68.44 349 ASP A O 1
ATOM 2641 N N . TYR A 1 350 ? 11.610 12.151 -24.888 1.00 50.12 350 TYR A N 1
ATOM 2642 C CA . TYR A 1 350 ? 10.884 11.225 -24.017 1.00 50.12 350 TYR A CA 1
ATOM 2643 C C . TYR A 1 350 ? 9.529 10.755 -24.575 1.00 50.12 350 TYR A C 1
ATOM 2645 O O . TYR A 1 350 ? 8.939 9.823 -24.027 1.00 50.12 350 TYR A O 1
ATOM 2653 N N . ARG A 1 351 ? 9.004 11.372 -25.643 1.00 45.09 351 ARG A N 1
ATOM 2654 C CA . ARG A 1 351 ? 7.770 10.934 -26.319 1.00 45.09 351 ARG A CA 1
ATOM 2655 C C . ARG A 1 351 ? 8.060 9.859 -27.360 1.00 45.09 351 ARG A C 1
ATOM 2657 O O . ARG A 1 351 ? 7.347 8.854 -27.425 1.00 45.09 351 ARG A O 1
ATOM 2664 N N . THR A 1 352 ? 9.093 10.064 -28.169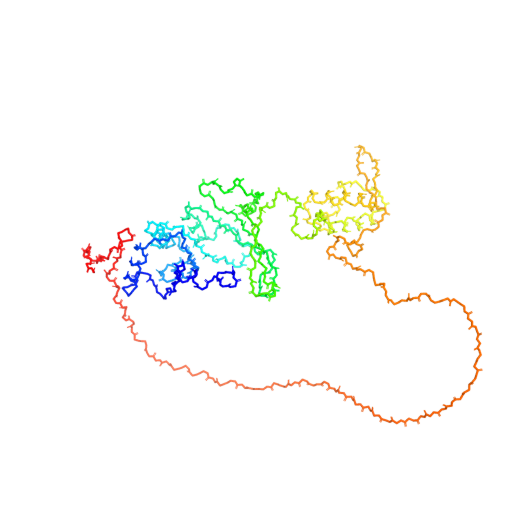 1.00 60.00 352 THR A N 1
ATOM 2665 C CA . THR A 1 352 ? 9.430 9.172 -29.289 1.00 60.00 352 THR A CA 1
ATOM 2666 C C . THR A 1 352 ? 10.431 8.089 -28.885 1.00 60.00 352 THR A C 1
ATOM 2668 O O . THR A 1 352 ? 10.373 6.980 -29.418 1.00 60.00 352 THR A O 1
ATOM 2671 N N . GLY A 1 353 ? 11.264 8.367 -27.878 1.00 53.78 353 GLY A N 1
ATOM 2672 C CA . GLY A 1 353 ? 12.391 7.544 -27.444 1.00 53.78 353 GLY A CA 1
ATOM 2673 C C . GLY A 1 353 ? 13.642 7.728 -28.307 1.00 53.78 353 GLY A C 1
ATOM 2674 O O . GLY A 1 353 ? 14.544 6.900 -28.229 1.00 53.78 353 GLY A O 1
ATOM 2675 N N . GLN A 1 354 ? 13.680 8.754 -29.162 1.00 68.56 354 GLN A N 1
ATOM 2676 C CA . GLN A 1 354 ? 14.800 9.004 -30.069 1.00 68.56 354 GLN A CA 1
ATOM 2677 C C . GLN A 1 354 ? 15.811 9.967 -29.445 1.00 68.56 354 GLN A C 1
ATOM 2679 O O . GLN A 1 354 ? 15.437 10.921 -28.766 1.00 68.56 354 GLN A O 1
ATOM 2684 N N . MET A 1 355 ? 17.092 9.714 -29.692 1.00 64.06 355 MET A N 1
ATOM 2685 C CA . MET A 1 355 ? 18.190 10.599 -29.309 1.00 64.06 355 MET A CA 1
ATOM 2686 C C . MET A 1 355 ? 18.306 11.743 -30.319 1.00 64.06 355 MET A C 1
ATOM 2688 O O . MET A 1 355 ? 18.227 11.504 -31.522 1.00 64.06 355 MET A O 1
ATOM 2692 N N . PHE A 1 356 ? 18.534 12.965 -29.851 1.00 75.06 356 PHE A N 1
ATOM 2693 C CA . PHE A 1 356 ? 18.866 14.110 -30.693 1.00 75.06 356 PHE A CA 1
ATOM 2694 C C . PHE A 1 356 ? 20.014 14.921 -30.085 1.00 75.06 356 PHE A C 1
ATOM 2696 O O . PHE A 1 356 ? 20.199 14.949 -28.865 1.00 75.06 356 PHE A O 1
ATOM 2703 N N . ASP A 1 357 ? 20.812 15.567 -30.930 1.00 80.31 357 ASP A N 1
ATOM 2704 C CA . ASP A 1 357 ? 21.842 16.501 -30.470 1.00 80.31 357 ASP A CA 1
ATOM 2705 C C . ASP A 1 357 ? 21.194 17.838 -30.072 1.00 80.31 357 ASP A C 1
ATOM 2707 O O . ASP A 1 357 ? 20.381 18.399 -30.800 1.00 80.31 357 ASP A O 1
ATOM 2711 N N . ILE A 1 358 ? 21.526 18.348 -28.886 1.00 70.56 358 ILE A N 1
ATOM 2712 C CA . ILE A 1 358 ? 20.924 19.557 -28.304 1.00 70.56 358 ILE A CA 1
ATOM 2713 C C . IL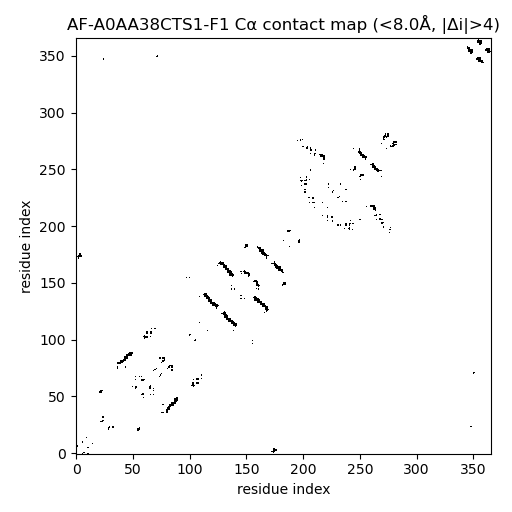E A 1 358 ? 21.315 20.815 -29.097 1.00 70.56 358 ILE A C 1
ATOM 2715 O O . ILE A 1 358 ? 20.564 21.788 -29.120 1.00 70.56 358 ILE A O 1
ATOM 2719 N N . ALA A 1 359 ? 22.488 20.821 -29.732 1.00 67.94 359 ALA A N 1
ATOM 2720 C CA . ALA A 1 359 ? 22.982 21.951 -30.507 1.00 67.94 359 ALA A CA 1
ATOM 2721 C C . ALA A 1 359 ? 22.451 21.952 -31.947 1.00 67.94 359 ALA A C 1
ATOM 2723 O O . ALA A 1 359 ? 22.224 23.032 -32.490 1.00 67.94 359 ALA A O 1
ATOM 2724 N N . THR A 1 360 ? 22.257 20.781 -32.564 1.00 74.00 360 THR A N 1
ATOM 2725 C CA . THR A 1 360 ? 21.799 20.691 -33.966 1.00 74.00 360 THR A CA 1
ATOM 2726 C C . THR A 1 360 ? 20.316 20.353 -34.115 1.00 74.00 360 THR A C 1
ATOM 2728 O O . THR A 1 360 ? 19.730 20.643 -35.154 1.00 74.00 360 THR A O 1
ATOM 2731 N N . GLY A 1 361 ? 19.683 19.772 -33.092 1.00 66.88 361 GLY A N 1
ATOM 2732 C CA . GLY A 1 361 ? 18.302 19.281 -33.141 1.00 66.88 361 GLY A CA 1
ATOM 2733 C C . GLY A 1 361 ? 18.112 18.053 -34.038 1.00 66.88 361 GLY A C 1
ATOM 2734 O O . GLY A 1 361 ? 16.980 17.613 -34.239 1.00 66.88 361 GLY A O 1
ATOM 2735 N N . GLU A 1 362 ? 19.194 17.504 -34.590 1.00 72.06 362 GLU A N 1
ATOM 2736 C CA . GLU A 1 362 ? 19.143 16.363 -35.497 1.00 72.06 362 GLU A CA 1
ATOM 2737 C C . GLU A 1 362 ? 19.007 15.057 -34.718 1.00 72.06 362 GLU A C 1
ATOM 2739 O O . GLU A 1 362 ? 19.644 14.856 -33.680 1.00 72.06 362 GLU A O 1
ATOM 2744 N N . LEU A 1 363 ? 18.169 14.162 -35.244 1.00 66.31 363 LEU A N 1
ATOM 2745 C CA . LEU A 1 363 ? 18.025 12.808 -34.727 1.00 66.31 363 LEU A CA 1
ATOM 2746 C C . LEU A 1 363 ? 19.332 12.045 -34.946 1.00 66.31 363 LEU A C 1
ATOM 2748 O O . LEU A 1 363 ? 19.856 11.996 -36.058 1.00 66.31 363 LEU A O 1
ATOM 2752 N N . VAL A 1 364 ? 19.831 11.421 -33.886 1.00 72.50 364 VAL A N 1
ATOM 2753 C CA . VAL A 1 364 ? 20.966 10.507 -33.970 1.00 72.50 364 VAL A CA 1
ATOM 2754 C C . VAL A 1 364 ? 20.407 9.131 -34.305 1.00 72.50 364 VAL A C 1
ATOM 2756 O O . VAL A 1 364 ? 19.756 8.505 -33.465 1.00 72.50 364 VAL A O 1
ATOM 2759 N N . ASP A 1 365 ? 20.622 8.686 -35.543 1.00 52.19 365 ASP A N 1
ATOM 2760 C CA . ASP A 1 365 ? 20.277 7.324 -35.953 1.00 52.19 365 ASP A CA 1
ATOM 2761 C C . ASP A 1 365 ? 21.199 6.327 -35.232 1.00 52.19 365 ASP A C 1
ATOM 2763 O O . ASP A 1 365 ? 22.420 6.504 -35.186 1.00 52.19 365 ASP A O 1
ATOM 2767 N N . THR A 1 366 ? 20.597 5.291 -34.646 1.00 52.75 366 THR A N 1
ATOM 2768 C CA . THR A 1 366 ? 21.270 4.190 -33.930 1.00 52.75 366 THR A CA 1
ATOM 2769 C C . THR A 1 366 ? 20.859 2.856 -34.502 1.00 52.75 366 THR A C 1
ATOM 2771 O O . THR A 1 366 ? 19.621 2.642 -34.576 1.00 52.75 366 THR A O 1
#

Secondary structure (DSSP, 8-state):
-GGGT--HHHHHHH------SS-TTSTTTHHHHHHHHTS--SEEEEE-HHHHHHHTT--SS-HHHHHHHHHHTHHHHHHHH-PEEEEE-PPPS-GGG-SS--HHHHHHHHH-SSEEEEEEEEE---TT-EEEEEEEEEEESSSSSGGGS--EETTTTEEEEEEEEEE---TTS--EEEEEPPP-STT--SSSTTPPP--HHHHHHHHHHHHH-SS-EEHHHHHHHHHHTT----HHHHHHHHHHHHHTTSEEEEE-GGG-EEEEE-S---GGG-TTSTT------SS------------------------------PPPP--PPPPP-----PPPPP-PPPPP-EEE-TTT--EEETTT--B---

Foldseek 3Di:
DVLQVDDPVCCVVADDDDDDPAQCPDPVNVVVSVVLLQEAHAEAEDAEPPVNLVRVVADLQDLVSSLVSCLQPVVSSCVRRVYDYHYDYDDDPDPVPLPCPSNNSVSNVVSDQAWDWDKAWPADDDALDWTKIWIKTQDGNVPPQVVQFEDADPVNRTTTRWMWIWHNNDPVRHIDIDTHGHDHDPFCDVDDDPDTDAPLVLLQLLLVVLVVDPDFDFPVRSVVVCVVVVNPDDPVNNVVSQVVCVVVVQWDWDQDPPRTTTIHGPHHRDLCPDPRHPNHDDPPDDPDDDDDDDDDDDDDDDDDDDDDDDDDDDDDDDDDDDDDDDDDDDDDDDDDDDDDDPDPQWDADSVVRFIAGNVPRDTDDD

Nearest PDB structures (foldseek):
  2o03-assembly1_A-2  TM=8.347E-01  e=4.566E-02  Mycobacterium tuberculosis
  7x75-assembly1_K  TM=7.489E-01  e=3.405E-02  Streptomyces coelicolor A3(2)
  7vo0-assembly1_H  TM=7.305E-01  e=3.211E-02  Streptomyces coelicolor A3(2)
  5nhk-assembly1_B  TM=7.785E-01  e=5.135E-02  Francisella tularensis
  5nbc-assembly1_C  TM=8.159E-01  e=6.886E-02  Francisella tularensis

Mean predicted aligned error: 19.81 Å

Solvent-accessible surface area (backbone atoms only — not comparable to full-atom values): 22876 Å² total; per-residue (Å²): 98,59,46,62,70,47,49,73,64,57,43,70,75,71,56,86,88,83,84,80,92,56,31,59,79,37,82,88,34,36,65,60,42,52,56,55,41,73,39,77,41,74,66,42,76,45,86,41,47,63,60,54,30,52,45,64,76,31,50,83,55,39,44,67,40,46,54,49,48,42,50,54,46,58,48,39,46,26,68,56,17,64,18,52,67,45,78,40,67,85,78,80,90,60,77,88,67,65,59,82,66,49,64,26,54,43,40,58,60,63,70,58,75,52,72,41,70,48,82,42,78,79,36,73,71,50,91,65,26,69,12,30,35,37,36,23,41,58,44,56,64,83,57,80,56,66,83,70,29,27,66,77,39,81,91,80,52,29,22,36,48,28,35,34,39,41,34,32,64,46,93,86,64,40,41,51,77,46,81,41,76,29,59,86,51,102,55,66,63,92,76,57,95,88,57,80,68,71,56,44,78,55,33,29,53,52,35,53,55,34,66,74,39,94,61,71,38,39,62,68,56,50,53,52,51,42,46,74,73,68,47,83,71,56,70,66,61,52,52,54,24,51,50,51,33,37,78,69,54,26,31,44,80,46,82,41,80,92,76,33,57,21,41,35,61,64,43,91,52,51,36,42,78,33,94,86,31,98,58,45,56,81,80,93,80,88,88,78,80,91,76,82,88,89,81,90,80,89,88,88,82,89,83,89,90,86,91,85,91,88,87,84,89,85,86,88,82,87,87,88,89,86,84,86,85,84,83,88,81,87,79,89,75,85,88,73,85,82,74,79,73,82,75,78,60,64,46,66,42,73,86,82,71,46,42,22,32,72,89,76,68,45,74,57,89,128

Sequence (366 aa):
MIAFGATPTQIRTHLTYIRPESSPYAFTEAPAWKNLLARTFTVVVLDGVTDALGQFGAGTKENDDIATWHRAVPRLLATRTRAAVVLIDHVVKNGDTRGRFALGGQAKMAAIDGASYVVEVTEPIGKGLRGTVTLRIAKDRPGSIRPHCGTWRPTDRTQEATRITIDSTTDDGLIRFTAEPPATNVGDSPDGDGRPWKPTGIMEKLSRLLEASREPVSQNKLLTMYQADGGRGRKQNTLDAINLLVDGGHVTESTGPNRSRLLRSSSVYRQRTDPEADGYEPPLHGLITPSEEPTTQVVPGGSQVVPGTTSRVVPTGAPPVGAPEPPNASGTAPVVPDREPPRQRLQMDYRTGQMFDIATGELVDT

pLDDT: mean 73.83, std 22.43, range [25.34, 97.69]

Radius of gyration: 34.57 Å; Cα contacts (8 Å, |Δi|>4): 460; chains: 1; bounding box: 85×65×107 Å